Protein AF-E3MJQ8-F1 (afdb_monomer)

Solvent-accessible surface area (backbone atoms only — not comparable to full-atom values): 13822 Å² total; per-residue (Å²): 141,81,85,80,80,83,76,76,71,85,76,78,80,58,81,71,85,46,41,8,88,83,72,78,36,72,48,50,65,78,37,70,46,96,89,66,56,56,26,20,37,68,59,47,50,48,45,33,77,74,68,41,37,37,93,84,82,63,44,85,44,74,67,65,65,63,73,50,61,36,90,66,68,89,84,66,76,69,66,91,87,69,73,61,86,82,70,76,69,94,70,78,87,68,89,69,76,88,73,81,74,62,66,66,60,55,54,56,55,60,71,66,53,82,73,77,78,69,73,92,68,60,73,47,45,32,34,45,43,96,84,56,95,36,29,30,32,50,36,70,84,49,42,58,63,51,49,52,42,53,75,68,66,44,61,61,47,78,48,76,58,82,93,40,54,30,42,36,31,64,80,78,31,31,36,24,36,68,92,46,62,88,55,69,34,51,40,47,80,35,46,62,73,61,49,75,75,49,57,67,52,28,43,61,70,45,34,43,50,60,85,89,59,63,94,77,68,78,130

Radius of gyration: 22.61 Å; Cα contacts (8 Å, |Δi|>4): 273; chains: 1; bounding box: 38×52×84 Å

Structure (mmCIF, N/CA/C/O backbone):
data_AF-E3MJQ8-F1
#
_entry.id   AF-E3MJQ8-F1
#
loop_
_atom_site.group_PDB
_atom_site.id
_atom_site.type_symbol
_atom_site.label_atom_id
_atom_site.label_alt_id
_atom_site.label_comp_id
_atom_site.label_asym_id
_atom_site.label_entity_id
_atom_site.label_seq_id
_atom_site.pdbx_PDB_ins_code
_atom_site.Cartn_x
_atom_site.Cartn_y
_atom_site.Cartn_z
_atom_site.occupancy
_atom_site.B_iso_or_equiv
_atom_site.auth_seq_id
_atom_site.auth_comp_id
_atom_site.auth_asym_id
_atom_site.auth_atom_id
_atom_site.pdbx_PDB_model_num
ATOM 1 N N . MET A 1 1 ? 4.041 -29.996 -53.538 1.00 44.59 1 MET A N 1
ATOM 2 C CA . MET A 1 1 ? 3.368 -28.789 -53.018 1.00 44.59 1 MET A CA 1
ATOM 3 C C . MET A 1 1 ? 2.229 -29.239 -52.124 1.00 44.59 1 MET A C 1
ATOM 5 O O . MET A 1 1 ? 1.259 -29.760 -52.647 1.00 44.59 1 MET A O 1
ATOM 9 N N . ALA A 1 2 ? 2.421 -29.129 -50.810 1.00 34.97 2 ALA A N 1
ATOM 10 C CA . ALA A 1 2 ? 1.401 -29.067 -49.757 1.00 34.97 2 ALA A CA 1
ATOM 11 C C . ALA A 1 2 ? 2.177 -29.066 -48.430 1.00 34.97 2 ALA A C 1
ATOM 13 O O . ALA A 1 2 ? 2.386 -30.108 -47.814 1.00 34.97 2 ALA A O 1
ATOM 14 N N . SER A 1 3 ? 2.723 -27.905 -48.065 1.00 37.72 3 SER A N 1
ATOM 15 C CA . SER A 1 3 ? 3.346 -27.699 -46.758 1.00 37.72 3 SER A CA 1
ATOM 16 C C . SER A 1 3 ? 2.216 -27.546 -45.748 1.00 37.72 3 SER A C 1
ATOM 18 O O . SER A 1 3 ? 1.529 -26.527 -45.743 1.00 37.72 3 SER A O 1
ATOM 20 N N . SER A 1 4 ? 1.974 -28.597 -44.969 1.00 40.44 4 SER A N 1
ATOM 21 C CA . SER A 1 4 ? 0.972 -28.591 -43.909 1.00 40.44 4 SER A CA 1
ATOM 22 C C . SER A 1 4 ? 1.476 -27.719 -42.761 1.00 40.44 4 SER A C 1
ATOM 24 O O . SER A 1 4 ? 2.589 -27.895 -42.273 1.00 40.44 4 SER A O 1
ATOM 26 N N . SER A 1 5 ? 0.671 -26.731 -42.394 1.00 44.59 5 SER A N 1
ATOM 27 C CA . SER A 1 5 ? 0.910 -25.778 -41.320 1.00 44.59 5 SER A CA 1
ATOM 28 C C . SER A 1 5 ? 0.745 -26.450 -39.957 1.00 44.59 5 SER A C 1
ATOM 30 O O . SER A 1 5 ? -0.385 -26.705 -39.535 1.00 44.59 5 SER A O 1
ATOM 32 N N . ASP A 1 6 ? 1.848 -26.687 -39.249 1.00 36.25 6 ASP A N 1
ATOM 33 C CA . ASP A 1 6 ? 1.813 -27.012 -37.822 1.00 36.25 6 ASP A CA 1
ATOM 34 C C . ASP A 1 6 ? 1.500 -25.743 -37.021 1.00 36.25 6 ASP A C 1
ATOM 36 O O . ASP A 1 6 ? 2.375 -24.978 -36.609 1.00 36.25 6 ASP A O 1
ATOM 40 N N . ALA A 1 7 ? 0.205 -25.501 -36.823 1.00 41.44 7 ALA A N 1
ATOM 41 C CA . ALA A 1 7 ? -0.276 -24.594 -35.798 1.00 41.44 7 ALA A CA 1
ATOM 42 C C . ALA A 1 7 ? 0.068 -25.201 -34.430 1.00 41.44 7 ALA A C 1
ATOM 44 O O . ALA A 1 7 ? -0.530 -26.187 -33.998 1.00 41.44 7 ALA A O 1
ATOM 45 N N . ARG A 1 8 ? 1.058 -24.613 -33.752 1.00 38.28 8 ARG A N 1
ATOM 46 C CA . ARG A 1 8 ? 1.387 -24.939 -32.361 1.00 38.28 8 ARG A CA 1
ATOM 47 C C . ARG A 1 8 ? 0.131 -24.715 -31.498 1.00 38.28 8 ARG A C 1
ATOM 49 O O . ARG A 1 8 ? -0.428 -23.618 -31.562 1.00 38.28 8 ARG A O 1
ATOM 56 N N . PRO A 1 9 ? -0.330 -25.704 -30.709 1.00 40.00 9 PRO A N 1
ATOM 57 C CA . PRO A 1 9 ? -1.477 -25.513 -29.828 1.00 40.00 9 PRO A CA 1
ATOM 58 C C . PRO A 1 9 ? -1.181 -24.392 -28.816 1.00 40.00 9 PRO A C 1
ATOM 60 O O . PRO A 1 9 ? -0.011 -24.199 -28.458 1.00 40.00 9 PRO A O 1
ATOM 63 N N . PRO A 1 10 ? -2.204 -23.642 -28.356 1.00 39.00 10 PRO A N 1
ATOM 64 C CA . PRO A 1 10 ? -2.020 -22.643 -27.313 1.00 39.00 10 PRO A CA 1
ATOM 65 C C . PRO A 1 10 ? -1.405 -23.338 -26.099 1.00 39.00 10 PRO A C 1
ATOM 67 O O . PRO A 1 10 ? -1.917 -24.348 -25.618 1.00 39.00 10 PRO A O 1
ATOM 70 N N . SER A 1 11 ? -0.247 -22.849 -25.665 1.00 44.09 11 SER A N 1
ATOM 71 C CA . SER A 1 11 ? 0.478 -23.406 -24.533 1.00 44.09 11 SER A CA 1
ATOM 72 C C . SER A 1 11 ? -0.416 -23.384 -23.297 1.00 44.09 11 SER A C 1
ATOM 74 O O . SER A 1 11 ? -0.819 -22.308 -22.857 1.00 44.09 11 SER A O 1
ATOM 76 N N . ASN A 1 12 ? -0.684 -24.560 -22.728 1.00 40.66 12 ASN A N 1
ATOM 77 C CA . ASN A 1 12 ? -1.079 -24.690 -21.331 1.00 40.66 12 ASN A CA 1
ATOM 78 C C . ASN A 1 12 ? -0.012 -23.972 -20.495 1.00 40.66 12 ASN A C 1
ATOM 80 O O . ASN A 1 12 ? 1.120 -24.453 -20.423 1.00 40.66 12 ASN A O 1
ATOM 84 N N . ALA A 1 13 ? -0.348 -22.806 -19.940 1.00 35.81 13 ALA A N 1
ATOM 85 C CA . ALA A 1 13 ? 0.520 -22.082 -19.022 1.00 35.81 13 ALA A CA 1
ATOM 86 C C . ALA A 1 13 ? 0.930 -23.029 -17.886 1.00 35.81 13 ALA A C 1
ATOM 88 O O . ALA A 1 13 ? 0.089 -23.670 -17.252 1.00 35.81 13 ALA A O 1
ATOM 89 N N . THR A 1 14 ? 2.233 -23.197 -17.697 1.00 37.72 14 THR A N 1
ATOM 90 C CA . THR A 1 14 ? 2.789 -23.980 -16.594 1.00 37.72 14 THR A CA 1
ATOM 91 C C . THR A 1 14 ? 2.613 -23.222 -15.269 1.00 37.72 14 THR A C 1
ATOM 93 O O . THR A 1 14 ? 2.609 -21.994 -15.288 1.00 37.72 14 THR A O 1
ATOM 96 N N . PRO A 1 15 ? 2.577 -23.906 -14.107 1.00 46.91 15 PRO A N 1
ATOM 97 C CA . PRO A 1 15 ? 2.442 -23.287 -12.773 1.00 46.91 15 PRO A CA 1
ATOM 98 C C . PRO A 1 15 ? 3.482 -22.200 -12.427 1.00 46.91 15 PRO A C 1
ATOM 100 O O . PRO A 1 15 ? 3.314 -21.461 -11.463 1.00 46.91 15 PRO A O 1
ATOM 103 N N . LEU A 1 16 ? 4.559 -22.093 -13.211 1.00 48.12 16 LEU A N 1
ATOM 104 C CA . LEU A 1 16 ? 5.631 -21.107 -13.058 1.00 48.12 16 LEU A CA 1
ATOM 105 C C . LEU A 1 16 ? 5.212 -19.672 -13.437 1.00 48.12 16 LEU A C 1
ATOM 107 O O . LEU A 1 16 ? 5.894 -18.731 -13.045 1.00 48.12 16 LEU A O 1
ATOM 111 N N . ASP A 1 17 ? 4.093 -19.482 -14.148 1.00 56.66 17 ASP A N 1
ATOM 112 C CA . ASP A 1 17 ? 3.581 -18.149 -14.521 1.00 56.66 17 ASP A CA 1
ATOM 113 C C . ASP A 1 17 ? 2.799 -17.461 -13.378 1.00 56.66 17 ASP A C 1
ATOM 115 O O . ASP A 1 17 ? 2.331 -16.322 -13.501 1.00 56.66 17 ASP A O 1
ATOM 119 N N . GLU A 1 18 ? 2.651 -18.132 -12.235 1.00 75.75 18 GLU A N 1
ATOM 120 C CA . GLU A 1 18 ? 1.928 -17.626 -11.064 1.00 75.75 18 GLU A CA 1
ATOM 121 C C . GLU A 1 18 ? 2.832 -17.389 -9.851 1.00 75.75 18 GLU A C 1
ATOM 123 O O . GLU A 1 18 ? 2.388 -16.758 -8.896 1.00 75.75 18 GLU A O 1
ATOM 128 N N . GLU A 1 19 ? 4.107 -17.787 -9.895 1.00 90.25 19 GLU A N 1
ATOM 129 C CA . GLU A 1 19 ? 5.062 -17.604 -8.800 1.00 90.25 19 GLU A CA 1
ATOM 130 C C . GLU A 1 19 ? 6.048 -16.459 -9.077 1.00 90.25 19 GLU A C 1
ATOM 132 O O . GLU A 1 19 ? 6.617 -16.313 -10.156 1.00 90.25 19 GLU A O 1
ATOM 137 N N . CYS A 1 20 ? 6.273 -15.612 -8.078 1.00 91.75 20 CYS A N 1
ATOM 138 C CA . CYS A 1 20 ? 7.203 -14.500 -8.179 1.00 91.75 20 CYS A CA 1
ATOM 139 C C . CYS A 1 20 ? 8.642 -14.961 -7.934 1.00 91.75 20 CYS A C 1
ATOM 141 O O . CYS A 1 20 ? 8.993 -15.290 -6.805 1.00 91.75 20 CYS A O 1
ATOM 143 N N . ALA A 1 21 ? 9.522 -14.830 -8.928 1.00 91.81 21 ALA A N 1
ATOM 144 C CA . ALA A 1 21 ? 10.939 -15.199 -8.803 1.00 91.81 21 ALA A CA 1
ATOM 145 C C . ALA A 1 21 ? 11.771 -14.335 -7.820 1.00 91.81 21 ALA A C 1
ATOM 147 O O . ALA A 1 21 ? 12.956 -14.594 -7.638 1.00 91.81 21 ALA A O 1
ATOM 148 N N . ILE A 1 22 ? 11.183 -13.297 -7.207 1.00 92.38 22 ILE A N 1
ATOM 149 C CA . ILE A 1 22 ? 11.833 -12.492 -6.155 1.00 92.38 22 ILE A CA 1
ATOM 150 C C . ILE A 1 22 ? 11.468 -13.014 -4.760 1.00 92.38 22 ILE A C 1
ATOM 152 O O . ILE A 1 22 ? 12.331 -13.085 -3.892 1.00 92.38 22 ILE A O 1
ATOM 156 N N . CYS A 1 23 ? 10.189 -13.327 -4.521 1.00 90.88 23 CYS A N 1
ATOM 157 C CA . CYS A 1 23 ? 9.701 -13.716 -3.193 1.00 90.88 23 CYS A CA 1
ATOM 158 C C . CYS A 1 23 ? 9.282 -15.186 -3.081 1.00 90.88 23 CYS A C 1
ATOM 160 O O . CYS A 1 23 ? 8.819 -15.574 -2.014 1.00 90.88 23 CYS A O 1
ATOM 162 N N . PHE A 1 24 ? 9.397 -15.965 -4.160 1.00 90.31 24 PHE A N 1
ATOM 163 C CA . PHE A 1 24 ? 9.056 -17.392 -4.236 1.00 90.31 24 PHE A CA 1
ATOM 164 C C . PHE A 1 24 ? 7.639 -17.712 -3.734 1.00 90.31 24 PHE A C 1
ATOM 166 O O . PHE A 1 24 ? 7.397 -18.663 -2.998 1.00 90.31 24 PHE A O 1
ATOM 173 N N . GLY A 1 25 ? 6.685 -16.838 -4.063 1.00 88.25 25 GLY A N 1
ATOM 174 C CA . GLY A 1 25 ? 5.284 -16.986 -3.672 1.00 88.25 25 GLY A CA 1
ATOM 175 C C . GLY A 1 25 ? 4.346 -16.500 -4.767 1.00 88.25 25 GLY A C 1
ATOM 176 O O . GLY A 1 25 ? 4.778 -15.801 -5.685 1.00 88.25 25 GLY A O 1
ATOM 177 N N . GLU A 1 26 ? 3.061 -16.839 -4.653 1.00 89.50 26 GLU A N 1
ATOM 178 C CA . GLU A 1 26 ? 2.029 -16.483 -5.638 1.00 89.50 26 GLU A CA 1
ATOM 179 C C . GLU A 1 26 ? 2.032 -14.980 -5.934 1.00 89.50 26 GLU A C 1
ATOM 181 O O . GLU A 1 26 ? 1.995 -14.179 -5.002 1.00 89.50 26 GLU A O 1
ATOM 186 N N . ILE A 1 27 ? 2.072 -14.576 -7.202 1.00 91.00 27 ILE A N 1
ATOM 187 C CA . ILE A 1 27 ? 2.161 -13.181 -7.642 1.00 91.00 27 ILE A CA 1
ATOM 188 C C . ILE A 1 27 ? 0.943 -12.371 -7.167 1.00 91.00 27 ILE A C 1
ATOM 190 O O . ILE A 1 27 ? -0.189 -12.606 -7.575 1.00 91.00 27 ILE A O 1
ATOM 194 N N . ILE A 1 28 ? 1.196 -11.331 -6.363 1.00 90.81 28 ILE A N 1
ATOM 195 C CA . ILE A 1 28 ? 0.192 -10.335 -5.956 1.00 90.81 28 ILE A CA 1
ATOM 196 C C . ILE A 1 28 ? 0.390 -9.066 -6.760 1.00 90.81 28 ILE A C 1
ATOM 198 O O . ILE A 1 28 ? 1.507 -8.551 -6.796 1.00 90.81 28 ILE A O 1
ATOM 202 N N . LEU A 1 29 ? -0.706 -8.527 -7.307 1.00 90.94 29 LEU A N 1
ATOM 203 C CA . LEU A 1 29 ? -0.701 -7.321 -8.139 1.00 90.94 29 LEU A CA 1
ATOM 204 C C . LEU A 1 29 ? 0.357 -7.461 -9.240 1.00 90.94 29 LEU A C 1
ATOM 206 O O . LEU A 1 29 ? 1.464 -6.949 -9.137 1.00 90.94 29 LEU A O 1
ATOM 210 N N . ARG A 1 30 ? 0.052 -8.258 -10.262 1.00 92.44 30 ARG A N 1
ATOM 211 C CA . ARG A 1 30 ? 1.018 -8.641 -11.297 1.00 92.44 30 ARG A CA 1
ATOM 212 C C . ARG A 1 30 ? 1.626 -7.415 -11.988 1.00 92.44 30 ARG A C 1
ATOM 214 O O . ARG A 1 30 ? 0.904 -6.618 -12.574 1.00 92.44 30 ARG A O 1
ATOM 221 N N . CYS A 1 31 ? 2.952 -7.327 -11.990 1.00 93.06 31 CYS A N 1
ATOM 222 C CA . CYS A 1 31 ? 3.721 -6.401 -12.816 1.00 93.06 31 CYS A CA 1
ATOM 223 C C . CYS A 1 31 ? 4.417 -7.197 -13.927 1.00 93.06 31 CYS A C 1
ATOM 225 O O . CYS A 1 31 ? 5.147 -8.146 -13.634 1.00 93.06 31 CYS A O 1
ATOM 227 N N . THR A 1 32 ? 4.172 -6.844 -15.193 1.00 93.38 32 THR A N 1
ATOM 228 C CA . THR A 1 32 ? 4.775 -7.510 -16.362 1.00 93.38 32 THR A CA 1
ATOM 229 C C . THR A 1 32 ? 5.750 -6.558 -17.038 1.00 93.38 32 THR A C 1
ATOM 231 O O . THR A 1 32 ? 5.341 -5.523 -17.555 1.00 93.38 32 THR A O 1
ATOM 234 N N . LEU A 1 33 ? 7.035 -6.913 -17.067 1.00 93.50 33 LEU A N 1
ATOM 235 C CA . LEU A 1 33 ? 8.052 -6.107 -17.746 1.00 93.50 33 LEU A CA 1
ATOM 236 C C . LEU A 1 33 ? 7.974 -6.276 -19.273 1.00 93.50 33 LEU A C 1
ATOM 238 O O . LEU A 1 33 ? 7.396 -7.240 -19.782 1.00 93.50 33 LEU A O 1
ATOM 242 N N . ALA A 1 34 ? 8.638 -5.392 -20.026 1.00 92.75 34 ALA A N 1
ATOM 243 C CA . ALA A 1 34 ? 8.720 -5.482 -21.490 1.00 92.75 34 ALA A CA 1
ATOM 244 C C . ALA A 1 34 ? 9.295 -6.830 -21.977 1.00 92.75 34 ALA A C 1
ATOM 246 O O . ALA A 1 34 ? 8.820 -7.394 -22.963 1.00 92.75 34 ALA A O 1
ATOM 247 N N . CYS A 1 35 ? 10.247 -7.393 -21.222 1.00 94.19 35 CYS A N 1
ATOM 248 C CA . CYS A 1 35 ? 10.832 -8.718 -21.445 1.00 94.19 35 CYS A CA 1
ATOM 249 C C . CYS A 1 35 ? 9.909 -9.897 -21.076 1.00 94.19 35 CYS A C 1
ATOM 251 O O . CYS A 1 35 ? 10.346 -11.041 -21.127 1.00 94.19 35 CYS A O 1
ATOM 253 N N . LYS A 1 36 ? 8.650 -9.624 -20.708 1.00 93.00 36 LYS A N 1
ATOM 254 C CA . LYS A 1 36 ? 7.588 -10.580 -20.348 1.00 93.00 36 LYS A CA 1
ATOM 255 C C . LYS A 1 36 ? 7.758 -11.326 -19.026 1.00 93.00 36 LYS A C 1
ATOM 257 O O . LYS A 1 36 ? 6.838 -12.039 -18.647 1.00 93.00 36 LYS A O 1
ATOM 262 N N . HIS A 1 37 ? 8.842 -11.109 -18.280 1.00 94.06 37 HIS A N 1
ATOM 263 C CA . HIS A 1 37 ? 8.939 -11.601 -16.902 1.00 94.06 37 HIS A CA 1
ATOM 264 C C . HIS A 1 37 ? 7.940 -10.892 -15.985 1.00 94.06 37 HIS A C 1
ATOM 266 O O . HIS A 1 37 ? 7.697 -9.687 -16.119 1.00 94.06 37 HIS A O 1
ATOM 272 N N . GLN A 1 38 ? 7.380 -11.660 -15.053 1.00 94.31 38 GLN A N 1
ATOM 273 C CA . GLN A 1 38 ? 6.287 -11.241 -14.186 1.00 94.31 38 GLN A CA 1
ATOM 274 C C . GLN A 1 38 ? 6.667 -11.411 -12.720 1.00 94.31 38 GLN A C 1
ATOM 276 O O . GLN A 1 38 ? 7.287 -12.400 -12.336 1.00 94.31 38 GLN A O 1
ATOM 281 N N . PHE A 1 39 ? 6.286 -10.437 -11.901 1.00 94.62 39 PHE A N 1
ATOM 282 C CA . PHE A 1 39 ? 6.535 -10.448 -10.462 1.00 94.62 39 PHE A CA 1
ATOM 283 C C . PHE A 1 39 ? 5.381 -9.765 -9.726 1.00 94.62 39 PHE A C 1
ATOM 285 O O . PHE A 1 39 ? 4.489 -9.168 -10.338 1.00 94.62 39 PHE A O 1
ATOM 292 N N . CYS A 1 40 ? 5.415 -9.807 -8.396 1.00 93.88 40 CYS A N 1
ATOM 293 C CA . CYS A 1 40 ? 4.548 -8.964 -7.577 1.00 93.88 40 CYS A CA 1
ATOM 294 C C . CYS A 1 40 ? 4.880 -7.493 -7.800 1.00 93.88 40 CYS A C 1
ATOM 296 O O . CYS A 1 40 ? 6.061 -7.152 -7.869 1.00 93.88 40 CYS A O 1
ATOM 298 N N . PHE A 1 41 ? 3.877 -6.618 -7.775 1.00 94.62 41 PHE A N 1
ATOM 299 C CA . PHE A 1 41 ? 4.094 -5.178 -7.890 1.00 94.62 41 PHE A CA 1
ATOM 300 C C . PHE A 1 41 ? 5.087 -4.666 -6.844 1.00 94.62 41 PHE A C 1
ATOM 302 O O . PHE A 1 41 ? 6.043 -3.990 -7.204 1.00 94.62 41 PHE A O 1
ATOM 309 N N . ASP A 1 42 ? 4.924 -5.047 -5.574 1.00 93.75 42 ASP A N 1
ATOM 310 C CA . ASP A 1 42 ? 5.833 -4.630 -4.499 1.00 93.75 42 ASP A CA 1
ATOM 311 C C . ASP A 1 42 ? 7.269 -5.124 -4.724 1.00 93.75 42 ASP A C 1
ATOM 313 O O . ASP A 1 42 ? 8.224 -4.371 -4.544 1.00 93.75 42 ASP A O 1
ATOM 317 N N . CYS A 1 43 ? 7.436 -6.370 -5.177 1.00 94.25 43 CYS A N 1
ATOM 318 C CA . CYS A 1 43 ? 8.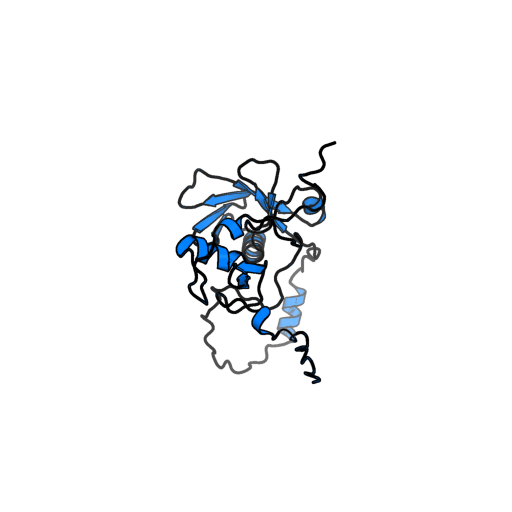752 -6.942 -5.463 1.00 94.25 43 CYS A CA 1
ATOM 319 C C . CYS A 1 43 ? 9.420 -6.236 -6.651 1.00 94.25 43 CYS A C 1
ATOM 321 O O . CYS A 1 43 ? 10.578 -5.829 -6.552 1.00 94.25 43 CYS A O 1
ATOM 323 N N . SER A 1 44 ? 8.682 -6.036 -7.749 1.00 94.62 44 SER A N 1
ATOM 324 C CA . SER A 1 44 ? 9.145 -5.248 -8.893 1.00 94.62 44 SER A CA 1
ATOM 325 C C . SER A 1 44 ? 9.498 -3.829 -8.481 1.00 94.62 44 SER A C 1
ATOM 327 O O . SER A 1 44 ? 10.548 -3.334 -8.862 1.00 94.62 44 SER A O 1
ATOM 329 N N . LYS A 1 45 ? 8.650 -3.171 -7.692 1.00 94.50 45 LYS A N 1
ATOM 330 C CA . LYS A 1 45 ? 8.838 -1.784 -7.274 1.00 94.50 45 LYS A CA 1
ATOM 331 C C . LYS A 1 45 ? 10.095 -1.618 -6.433 1.00 94.50 45 LYS A C 1
ATOM 333 O O . LYS A 1 45 ? 10.893 -0.737 -6.735 1.00 94.50 45 LYS A O 1
ATOM 338 N N . THR A 1 46 ? 10.305 -2.474 -5.434 1.00 93.75 46 THR A N 1
ATOM 339 C CA . THR A 1 46 ? 11.539 -2.457 -4.636 1.00 93.75 46 THR A CA 1
ATOM 340 C C . THR A 1 46 ? 12.769 -2.655 -5.519 1.00 93.75 46 THR A C 1
ATOM 342 O O . THR A 1 46 ? 13.713 -1.875 -5.422 1.00 93.75 46 THR A O 1
ATOM 345 N N . TRP A 1 47 ? 12.749 -3.651 -6.413 1.00 95.25 47 TRP A N 1
ATOM 346 C CA . TRP A 1 47 ? 13.899 -3.969 -7.259 1.00 95.25 47 TRP A CA 1
ATOM 347 C C . TRP A 1 47 ? 14.196 -2.886 -8.300 1.00 95.25 47 TRP A C 1
ATOM 349 O O . TRP A 1 47 ? 15.322 -2.406 -8.402 1.00 95.25 47 TRP A O 1
ATOM 359 N N . LEU A 1 48 ? 13.191 -2.468 -9.071 1.00 94.69 48 LEU A N 1
ATOM 360 C CA . LEU A 1 48 ? 13.358 -1.511 -10.166 1.00 94.69 48 LEU A CA 1
ATOM 361 C C . LEU A 1 48 ? 13.808 -0.138 -9.669 1.00 94.69 48 LEU A C 1
ATOM 363 O O . LEU A 1 48 ? 14.632 0.490 -10.324 1.00 94.69 48 LEU A O 1
ATOM 367 N N . LEU A 1 49 ? 13.330 0.303 -8.499 1.00 92.06 49 LEU A N 1
ATOM 368 C CA . LEU A 1 49 ? 13.780 1.557 -7.887 1.00 92.06 49 LEU A CA 1
ATOM 369 C C . LEU A 1 49 ? 15.250 1.529 -7.442 1.00 92.06 49 LEU A C 1
ATOM 371 O O . LEU A 1 49 ? 15.825 2.593 -7.226 1.00 92.06 49 LEU A O 1
ATOM 375 N N . GLN A 1 50 ? 15.850 0.345 -7.293 1.00 91.00 50 GLN A N 1
ATOM 376 C CA . GLN A 1 50 ? 17.249 0.182 -6.896 1.00 91.00 50 GLN A CA 1
ATOM 377 C C . GLN A 1 50 ? 18.163 -0.135 -8.087 1.00 91.00 50 GLN A C 1
ATOM 379 O O . GLN A 1 50 ? 19.218 0.476 -8.225 1.00 91.00 50 GLN A O 1
ATOM 384 N N . ALA A 1 51 ? 17.773 -1.090 -8.935 1.00 93.50 51 ALA A N 1
ATOM 385 C CA . ALA A 1 51 ? 18.634 -1.665 -9.969 1.00 93.50 51 ALA A CA 1
ATOM 386 C C . ALA A 1 51 ? 18.250 -1.281 -11.408 1.00 93.50 51 ALA A C 1
ATOM 388 O O . ALA A 1 51 ? 19.088 -1.390 -12.300 1.00 93.50 51 ALA A O 1
ATOM 389 N N . GLY A 1 52 ? 17.000 -0.871 -11.665 1.00 93.88 52 GLY A N 1
ATOM 390 C CA . GLY A 1 52 ? 16.538 -0.464 -13.003 1.00 93.88 52 GLY A CA 1
ATOM 391 C C . GLY A 1 52 ? 16.580 -1.555 -14.089 1.00 93.88 52 GLY A C 1
ATOM 392 O O . GLY A 1 52 ? 16.534 -1.247 -15.277 1.00 93.88 52 GLY A O 1
ATOM 393 N N . ASN A 1 53 ? 16.688 -2.834 -13.718 1.00 96.69 53 ASN A N 1
ATOM 394 C CA . ASN A 1 53 ? 16.773 -3.955 -14.658 1.00 96.69 53 ASN A CA 1
ATOM 395 C C . ASN A 1 53 ? 15.868 -5.126 -14.249 1.00 96.69 53 ASN A C 1
ATOM 397 O O . ASN A 1 53 ? 15.373 -5.200 -13.124 1.00 96.69 53 ASN A O 1
ATOM 401 N N . CYS A 1 54 ? 15.635 -6.060 -15.172 1.00 96.19 54 CYS A N 1
ATOM 402 C CA . CYS A 1 54 ? 14.877 -7.273 -14.885 1.00 96.19 54 CYS A CA 1
ATOM 403 C C . CYS A 1 54 ? 15.674 -8.224 -13.961 1.00 96.19 54 CYS A C 1
ATOM 405 O O . CYS A 1 54 ? 16.777 -8.622 -14.341 1.00 96.19 54 CYS A O 1
ATOM 407 N N . PRO A 1 55 ? 15.108 -8.694 -12.830 1.00 94.81 55 PRO A N 1
ATOM 408 C CA . PRO A 1 55 ? 15.774 -9.652 -11.936 1.00 94.81 55 PRO A CA 1
ATOM 409 C C . PRO A 1 55 ? 16.176 -10.976 -12.603 1.00 94.81 55 PRO A C 1
ATOM 411 O O . PRO A 1 55 ? 17.129 -11.619 -12.176 1.00 94.81 55 PRO A O 1
ATOM 414 N N . VAL A 1 56 ? 15.446 -11.390 -13.647 1.00 94.62 56 VAL A N 1
ATOM 415 C CA . VAL A 1 56 ? 15.631 -12.694 -14.302 1.00 94.62 56 VAL A CA 1
ATOM 416 C C . VAL A 1 56 ? 16.588 -12.589 -15.488 1.00 94.62 56 VAL A C 1
ATOM 418 O O . VAL A 1 56 ? 17.644 -13.215 -15.487 1.00 94.62 56 VAL A O 1
ATOM 421 N N . CYS A 1 57 ? 16.262 -11.778 -16.500 1.00 95.81 57 CYS A N 1
ATOM 422 C CA . CYS A 1 57 ? 17.082 -11.689 -17.715 1.00 95.81 57 CYS A CA 1
ATOM 423 C C . CYS A 1 57 ? 18.125 -10.570 -17.702 1.00 95.81 57 CYS A C 1
ATOM 425 O O . CYS A 1 57 ? 18.904 -10.474 -18.647 1.00 95.81 57 CYS A O 1
ATOM 427 N N . ARG A 1 58 ? 18.133 -9.706 -16.676 1.00 95.75 58 ARG A N 1
ATOM 428 C CA . ARG A 1 58 ? 19.026 -8.536 -16.550 1.00 95.75 58 ARG A CA 1
ATOM 429 C C . ARG A 1 58 ? 18.899 -7.494 -17.664 1.00 95.75 58 ARG A C 1
ATOM 431 O O . ARG A 1 58 ? 19.689 -6.556 -17.705 1.00 95.75 58 ARG A O 1
ATOM 438 N N . GLY A 1 59 ? 17.905 -7.634 -18.542 1.00 94.56 59 GLY A N 1
ATOM 439 C CA . GLY A 1 59 ? 17.570 -6.622 -19.537 1.00 94.56 59 GLY A CA 1
ATOM 440 C C . GLY A 1 59 ? 17.115 -5.322 -18.877 1.00 94.56 59 GLY A C 1
ATOM 441 O O . GLY A 1 59 ? 16.576 -5.342 -17.767 1.00 94.56 59 GLY A O 1
ATOM 442 N N . GLU A 1 60 ? 17.332 -4.207 -19.569 1.00 93.56 60 GLU A N 1
ATOM 443 C CA . GLU A 1 60 ? 16.860 -2.890 -19.145 1.00 93.56 60 GLU A CA 1
ATOM 444 C C . GLU A 1 60 ? 15.339 -2.903 -18.942 1.00 93.56 60 GLU A C 1
A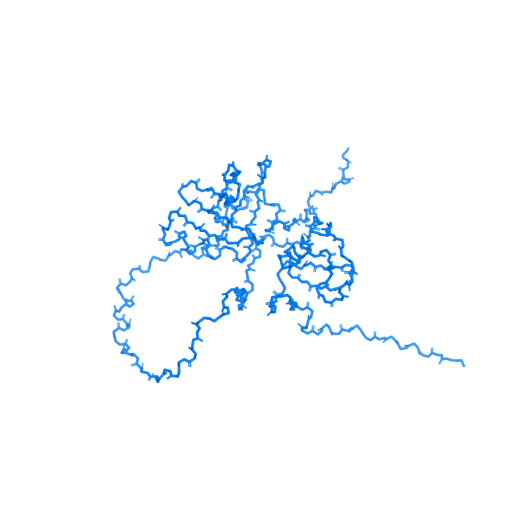TOM 446 O O . GLU A 1 60 ? 14.596 -3.526 -19.709 1.00 93.56 60 GLU A O 1
ATOM 451 N N . ALA A 1 61 ? 14.881 -2.259 -17.871 1.00 94.50 61 ALA A N 1
ATOM 452 C CA . ALA A 1 61 ? 13.473 -2.197 -17.521 1.00 94.50 61 ALA A CA 1
ATOM 453 C C . ALA A 1 61 ? 13.050 -0.740 -17.334 1.00 94.50 61 ALA A C 1
ATOM 455 O O . ALA A 1 61 ? 13.649 -0.008 -16.548 1.00 94.50 61 ALA A O 1
ATOM 456 N N . ASP A 1 62 ? 11.988 -0.336 -18.030 1.00 92.25 62 ASP A N 1
ATOM 457 C CA . ASP A 1 62 ? 11.412 0.992 -17.854 1.00 92.25 62 ASP A CA 1
ATOM 458 C C . ASP A 1 62 ? 10.710 1.083 -16.493 1.00 92.25 62 ASP A C 1
ATOM 460 O O . ASP A 1 62 ? 9.721 0.395 -16.234 1.00 92.25 62 ASP A O 1
ATOM 464 N N . VAL A 1 63 ? 11.221 1.948 -15.617 1.00 92.81 63 VAL A N 1
ATOM 465 C CA . VAL A 1 63 ? 10.660 2.198 -14.282 1.00 92.81 63 VAL A CA 1
ATOM 466 C C . VAL A 1 63 ? 9.269 2.833 -14.335 1.00 92.81 63 VAL A C 1
ATOM 468 O O . VAL A 1 63 ? 8.520 2.734 -13.361 1.00 92.81 63 VAL A O 1
ATOM 471 N N . ASN A 1 64 ? 8.890 3.453 -15.459 1.00 92.38 64 ASN A N 1
ATOM 472 C CA . ASN A 1 64 ? 7.581 4.085 -15.621 1.00 92.38 64 ASN A CA 1
ATOM 473 C C . ASN A 1 64 ? 6.426 3.082 -15.623 1.00 92.38 64 ASN A C 1
ATOM 475 O O . ASN A 1 64 ? 5.309 3.474 -15.286 1.00 92.38 64 ASN A O 1
ATOM 479 N N . ILE A 1 65 ? 6.700 1.792 -15.862 1.00 91.12 65 ILE A N 1
ATOM 480 C CA . ILE A 1 65 ? 5.720 0.705 -15.714 1.00 91.12 65 ILE A CA 1
ATOM 481 C C . ILE A 1 65 ? 5.044 0.719 -14.331 1.00 91.12 65 ILE A C 1
ATOM 483 O O . ILE A 1 65 ? 3.890 0.330 -14.187 1.00 91.12 65 ILE A O 1
ATOM 487 N N . LEU A 1 66 ? 5.741 1.216 -13.299 1.00 92.00 66 LEU A N 1
ATOM 488 C CA . LEU A 1 66 ? 5.232 1.314 -11.929 1.00 92.00 66 LEU A CA 1
ATOM 489 C C . LEU A 1 66 ? 4.140 2.381 -11.754 1.00 92.00 66 LEU A C 1
ATOM 491 O O . LEU A 1 66 ? 3.444 2.372 -10.739 1.00 92.00 66 LEU A O 1
ATOM 495 N N . ASN A 1 67 ? 4.006 3.300 -12.712 1.00 91.44 67 ASN A N 1
ATOM 496 C CA . ASN A 1 67 ? 3.013 4.374 -12.706 1.00 91.44 67 ASN A CA 1
ATOM 497 C C . ASN A 1 67 ? 1.810 4.069 -13.611 1.00 91.44 67 ASN A C 1
ATOM 499 O O . ASN A 1 67 ? 0.824 4.805 -13.579 1.00 91.44 67 ASN A O 1
ATOM 503 N N . GLU A 1 68 ? 1.878 3.012 -14.422 1.00 90.00 68 GLU A N 1
ATOM 504 C CA . GLU A 1 68 ? 0.808 2.660 -15.349 1.00 90.00 68 GLU A CA 1
ATOM 505 C C . GLU A 1 68 ? -0.414 2.105 -14.599 1.00 90.00 68 GLU A C 1
ATOM 507 O O . GLU A 1 68 ? -0.270 1.161 -13.812 1.00 90.00 68 GLU A O 1
ATOM 512 N N . PRO A 1 69 ? -1.629 2.636 -14.842 1.00 91.00 69 PRO A N 1
ATOM 513 C CA . PRO A 1 69 ? -2.846 2.113 -14.234 1.00 91.00 69 PRO A CA 1
ATOM 514 C C . PRO A 1 69 ? -3.095 0.647 -14.604 1.00 91.00 69 PRO A C 1
ATOM 516 O O . PRO A 1 69 ? -3.103 0.282 -15.779 1.00 91.00 69 PRO A O 1
ATOM 519 N N . GLN A 1 70 ? -3.363 -0.185 -13.599 1.00 87.00 70 GLN A N 1
ATOM 520 C CA . GLN A 1 70 ? -3.578 -1.623 -13.751 1.00 87.00 70 GLN A CA 1
ATOM 521 C C . GLN A 1 70 ? -5.052 -1.987 -13.543 1.00 87.00 70 GLN A C 1
ATOM 523 O O . GLN A 1 70 ? -5.736 -1.414 -12.691 1.00 87.00 70 GLN A O 1
ATOM 528 N N . GLN A 1 71 ? -5.550 -2.988 -14.272 1.00 87.44 71 GLN A N 1
ATOM 529 C CA . GLN A 1 71 ? -6.857 -3.574 -13.970 1.00 87.44 71 GLN A CA 1
ATOM 530 C C . GLN A 1 71 ? -6.745 -4.378 -12.668 1.00 87.44 71 GLN A C 1
ATOM 532 O O . GLN A 1 71 ? -6.165 -5.462 -12.659 1.00 87.44 71 GLN A O 1
ATOM 537 N N . LEU A 1 72 ? -7.276 -3.858 -11.560 1.00 88.38 72 LEU A N 1
ATOM 538 C CA . LEU A 1 72 ? -7.161 -4.510 -10.253 1.00 88.38 72 LEU A CA 1
ATOM 539 C C . LEU A 1 72 ? -8.461 -4.457 -9.450 1.00 88.38 72 LEU A C 1
ATOM 541 O O . LEU A 1 72 ? -9.204 -3.476 -9.494 1.00 88.38 72 LEU A O 1
ATOM 545 N N . ASN A 1 73 ? -8.719 -5.524 -8.690 1.00 91.50 73 ASN A N 1
ATOM 546 C CA . ASN A 1 73 ? -9.795 -5.570 -7.706 1.00 91.50 73 ASN A CA 1
ATOM 547 C C . ASN A 1 73 ? -9.312 -4.917 -6.406 1.00 91.50 73 ASN A C 1
ATOM 549 O O . ASN A 1 73 ? -8.569 -5.524 -5.637 1.00 91.50 73 ASN A O 1
ATOM 553 N N . LEU A 1 74 ? -9.777 -3.699 -6.138 1.00 92.94 74 LEU A N 1
ATOM 554 C CA . LEU A 1 74 ? -9.405 -2.926 -4.953 1.00 92.94 74 LEU A CA 1
ATOM 555 C C . LEU A 1 74 ? -9.713 -3.620 -3.619 1.00 92.94 74 LEU A C 1
ATOM 557 O O . LEU A 1 74 ? -9.005 -3.402 -2.634 1.00 92.94 74 LEU A O 1
ATOM 561 N N . LYS A 1 75 ? -10.708 -4.513 -3.597 1.00 94.25 75 LYS A N 1
ATOM 562 C CA . LYS A 1 75 ? -11.096 -5.294 -2.419 1.00 94.25 75 LYS A CA 1
ATOM 563 C C . LYS A 1 75 ? -10.442 -6.680 -2.370 1.00 94.25 75 LYS A C 1
ATOM 565 O O . LYS A 1 75 ? -10.855 -7.505 -1.559 1.00 94.25 75 LYS A O 1
ATOM 570 N N . MET A 1 76 ? -9.443 -6.993 -3.196 1.00 91.44 76 MET A N 1
ATOM 571 C CA . MET A 1 76 ? -8.792 -8.314 -3.163 1.00 91.44 76 MET A CA 1
ATOM 572 C C . MET A 1 76 ? -8.152 -8.627 -1.796 1.00 91.44 76 MET A C 1
ATOM 574 O O . MET A 1 76 ? -7.745 -7.722 -1.070 1.00 91.44 76 MET A O 1
ATOM 578 N N . GLY A 1 77 ? -8.106 -9.903 -1.414 1.00 88.00 77 GLY A N 1
ATOM 579 C CA . GLY A 1 77 ? -7.437 -10.365 -0.191 1.00 88.00 77 GLY A CA 1
ATOM 580 C C . GLY A 1 77 ? -6.045 -10.923 -0.478 1.00 88.00 77 GLY A C 1
ATOM 581 O O . GLY A 1 77 ? -5.703 -11.165 -1.636 1.00 88.00 77 GLY A O 1
ATOM 582 N N . LEU A 1 78 ? -5.260 -11.152 0.575 1.00 84.56 78 LEU A N 1
ATOM 583 C CA . LEU A 1 78 ? -4.023 -11.921 0.466 1.00 84.56 78 LEU A CA 1
ATOM 584 C C . LEU A 1 78 ? -4.361 -13.387 0.113 1.00 84.56 78 LEU A C 1
ATOM 586 O O . LEU A 1 78 ? -5.260 -13.955 0.744 1.00 84.56 78 LEU A O 1
ATOM 590 N N . PRO A 1 79 ? -3.686 -14.018 -0.866 1.00 81.06 79 PRO A N 1
ATOM 591 C CA . PRO A 1 79 ? -3.871 -15.435 -1.140 1.00 81.06 79 PRO A CA 1
ATOM 592 C C . PRO A 1 79 ? -3.501 -16.303 0.066 1.00 81.06 79 PRO A C 1
ATOM 594 O O . PRO A 1 79 ? -2.556 -16.015 0.808 1.00 81.06 79 PRO A O 1
ATOM 597 N N . LYS A 1 80 ? -4.264 -17.380 0.271 1.00 67.88 80 LYS A N 1
ATOM 598 C CA . LYS A 1 80 ? -4.078 -18.298 1.400 1.00 67.88 80 LYS A CA 1
ATOM 599 C C . LYS A 1 80 ? -2.735 -19.021 1.251 1.00 67.88 80 LYS A C 1
ATOM 601 O O . LYS A 1 80 ? -2.522 -19.706 0.261 1.00 67.88 80 LYS A O 1
ATOM 606 N N . GLY A 1 81 ? -1.857 -18.896 2.247 1.00 66.38 81 GLY A N 1
ATOM 607 C CA . GLY A 1 81 ? -0.553 -19.576 2.278 1.00 66.38 81 GLY A CA 1
ATOM 608 C C . GLY A 1 81 ? 0.648 -18.697 1.923 1.00 66.38 81 GLY A C 1
ATOM 609 O O . GLY A 1 81 ? 1.785 -19.151 2.031 1.00 66.38 81 GLY A O 1
ATOM 610 N N . ARG A 1 82 ? 0.431 -17.429 1.559 1.00 69.81 82 ARG A N 1
ATOM 611 C CA . ARG A 1 82 ? 1.525 -16.495 1.302 1.00 69.81 82 ARG A CA 1
ATOM 612 C C . ARG A 1 82 ? 2.162 -16.031 2.611 1.00 69.81 82 ARG A C 1
ATOM 614 O O . ARG A 1 82 ? 1.596 -15.206 3.322 1.00 69.81 82 ARG A O 1
ATOM 621 N N . LYS A 1 83 ? 3.346 -16.559 2.918 1.00 58.81 83 LYS A N 1
ATOM 622 C CA . LYS A 1 83 ? 4.155 -16.123 4.064 1.00 58.81 83 LYS A CA 1
ATOM 623 C C . LYS A 1 83 ? 4.869 -14.808 3.750 1.00 58.81 83 LYS A C 1
ATOM 625 O O . LYS A 1 83 ? 5.146 -14.500 2.587 1.00 58.81 83 LYS A O 1
ATOM 630 N N . ARG A 1 84 ? 5.166 -14.014 4.779 1.00 57.22 84 ARG A N 1
ATOM 631 C CA . ARG A 1 84 ? 5.974 -12.798 4.622 1.00 57.22 84 ARG A CA 1
ATOM 632 C C . ARG A 1 84 ? 7.404 -13.223 4.283 1.00 57.22 84 ARG A C 1
ATOM 634 O O . ARG A 1 84 ? 7.893 -14.207 4.825 1.00 57.22 84 ARG A O 1
ATOM 641 N N . ALA A 1 85 ? 8.108 -12.462 3.443 1.00 46.81 85 ALA A N 1
ATOM 642 C CA . ALA A 1 85 ? 9.508 -12.759 3.103 1.00 46.81 85 ALA A CA 1
ATOM 643 C C . ALA A 1 85 ? 10.438 -12.802 4.341 1.00 46.81 85 ALA A C 1
ATOM 645 O O . ALA A 1 85 ? 11.501 -13.413 4.304 1.00 46.81 85 ALA A O 1
ATOM 646 N N . HIS A 1 86 ? 10.011 -12.184 5.448 1.00 45.78 86 HIS A N 1
ATOM 647 C CA . HIS A 1 86 ? 10.737 -12.132 6.714 1.00 45.78 86 HIS A CA 1
ATOM 648 C C . HIS A 1 86 ? 10.357 -13.249 7.713 1.00 45.78 86 HIS A C 1
ATOM 650 O O . HIS A 1 86 ? 10.918 -13.289 8.803 1.00 45.78 86 HIS A O 1
ATOM 656 N N . ASP A 1 87 ? 9.450 -14.171 7.358 1.00 47.56 87 ASP A N 1
ATOM 657 C CA . ASP A 1 87 ? 9.127 -15.358 8.179 1.00 47.56 87 ASP A CA 1
ATOM 658 C C . ASP A 1 87 ? 10.115 -16.526 7.940 1.00 47.56 87 ASP A C 1
ATOM 660 O O . ASP A 1 87 ? 9.844 -17.674 8.302 1.00 47.56 87 ASP A O 1
ATOM 664 N N . THR A 1 88 ? 11.278 -16.259 7.333 1.00 40.12 88 THR A N 1
ATOM 665 C CA . THR A 1 88 ? 12.348 -17.253 7.169 1.00 40.12 88 THR A CA 1
ATOM 666 C C . THR A 1 88 ? 13.078 -17.465 8.508 1.00 40.12 88 THR A C 1
ATOM 668 O O . THR A 1 88 ? 14.101 -16.849 8.771 1.00 40.12 88 THR A O 1
ATOM 671 N N . GLN A 1 89 ? 12.495 -18.344 9.333 1.00 47.41 89 GLN A N 1
ATOM 672 C CA . GLN A 1 89 ? 13.062 -19.125 10.447 1.00 47.41 89 GLN A CA 1
ATOM 673 C C . GLN A 1 89 ? 13.700 -18.401 11.655 1.00 47.41 89 GLN A C 1
ATOM 675 O O . GLN A 1 89 ? 14.863 -18.017 11.653 1.00 47.41 89 GLN A O 1
ATOM 680 N N . SER A 1 90 ? 12.998 -18.481 12.789 1.00 35.16 90 SER A N 1
ATOM 681 C CA . SER A 1 90 ? 13.501 -19.261 13.933 1.00 35.16 90 SER A CA 1
ATOM 682 C C . SER A 1 90 ? 12.400 -20.234 14.374 1.00 35.16 90 SER A C 1
ATOM 684 O O . SER A 1 90 ? 11.764 -20.073 15.412 1.00 35.16 90 SER A O 1
ATOM 686 N N . GLY A 1 91 ? 12.080 -21.180 13.495 1.00 38.66 91 GLY A N 1
ATOM 687 C CA . GLY A 1 91 ? 11.406 -22.411 13.882 1.00 38.66 91 GLY A CA 1
ATOM 688 C C . GLY A 1 91 ? 12.462 -23.490 13.789 1.00 38.66 91 GLY A C 1
ATOM 689 O O . GLY A 1 91 ? 12.696 -24.007 12.699 1.00 38.66 91 GLY A O 1
ATOM 690 N N . GLU A 1 92 ? 13.170 -23.723 14.889 1.00 36.12 92 GLU A N 1
ATOM 691 C CA . GLU A 1 92 ? 13.871 -24.983 15.091 1.00 36.12 92 GLU A CA 1
ATOM 692 C C . GLU A 1 92 ? 12.807 -26.079 14.936 1.00 36.12 92 GLU A C 1
ATOM 694 O O . GLU A 1 92 ? 11.738 -26.009 15.548 1.00 36.12 92 GLU A O 1
ATOM 699 N N . GLU A 1 93 ? 13.040 -27.034 14.037 1.00 43.28 93 GLU A N 1
ATOM 700 C CA . GLU A 1 93 ? 12.311 -28.300 14.054 1.00 43.28 93 GLU A CA 1
ATOM 701 C C . GLU A 1 93 ? 12.800 -29.052 15.295 1.00 43.28 93 GLU A C 1
ATOM 703 O O . GLU A 1 93 ? 13.660 -29.924 15.222 1.00 43.28 93 GLU A O 1
ATOM 708 N N . ASP A 1 94 ? 12.312 -28.632 16.461 1.00 35.19 94 ASP A N 1
ATOM 709 C CA . ASP A 1 94 ? 12.380 -29.447 17.657 1.00 35.19 94 ASP A CA 1
ATOM 710 C C . ASP A 1 94 ? 11.449 -30.631 17.407 1.00 35.19 94 ASP A C 1
ATOM 712 O O . ASP A 1 94 ? 10.230 -30.462 17.293 1.00 35.19 94 ASP A O 1
ATOM 716 N N . ASP A 1 95 ? 12.029 -31.826 17.312 1.00 48.50 95 ASP A N 1
ATOM 717 C CA . ASP A 1 95 ? 11.330 -33.101 17.462 1.00 48.50 95 ASP A CA 1
ATOM 718 C C . ASP A 1 95 ? 10.673 -33.136 18.859 1.00 48.50 95 ASP A C 1
ATOM 720 O O . ASP A 1 95 ? 11.172 -33.738 19.811 1.00 48.50 95 ASP A O 1
ATOM 724 N N . MET A 1 96 ? 9.562 -32.417 19.019 1.00 48.97 96 MET A N 1
ATOM 725 C CA . MET A 1 96 ? 8.767 -32.397 20.234 1.00 48.97 96 MET A CA 1
ATOM 726 C C . MET A 1 96 ? 7.915 -33.664 20.241 1.00 48.97 96 MET A C 1
ATOM 728 O O . MET A 1 96 ? 6.976 -33.798 19.460 1.00 48.97 96 MET A O 1
ATOM 732 N N . GLU A 1 97 ? 8.250 -34.607 21.123 1.00 56.22 97 GLU A N 1
ATOM 733 C CA . GLU A 1 97 ? 7.397 -35.761 21.408 1.00 56.22 97 GLU A CA 1
ATOM 734 C C . GLU A 1 97 ? 5.961 -35.300 21.716 1.00 56.22 97 GLU A C 1
ATOM 736 O O . GLU A 1 97 ? 5.742 -34.431 22.564 1.00 56.22 97 GLU A O 1
ATOM 741 N N . ASP A 1 98 ? 4.986 -35.907 21.028 1.00 58.03 98 A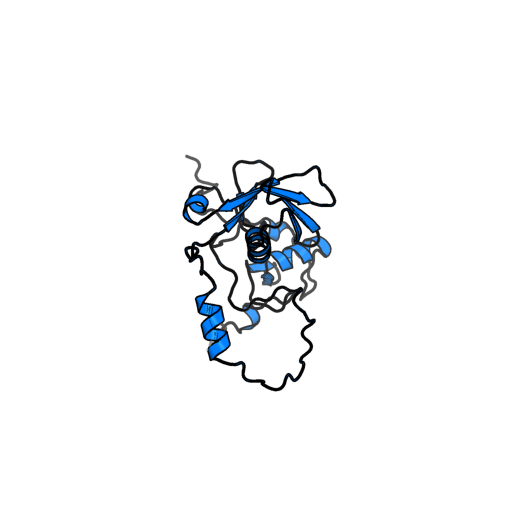SP A N 1
ATOM 742 C CA . ASP A 1 98 ? 3.547 -35.654 21.154 1.00 58.03 98 ASP A CA 1
ATOM 743 C C . ASP A 1 98 ? 3.036 -35.935 22.583 1.00 58.03 98 ASP A C 1
ATOM 745 O O . ASP A 1 98 ? 2.442 -36.978 22.888 1.00 58.03 98 ASP A O 1
ATOM 749 N N . VAL A 1 99 ? 3.211 -34.977 23.492 1.00 69.69 99 VAL A N 1
ATOM 750 C CA . VAL A 1 99 ? 2.529 -34.979 24.787 1.00 69.69 99 VAL A CA 1
ATOM 751 C C . VAL A 1 99 ? 1.083 -34.552 24.552 1.00 69.69 99 VAL A C 1
ATOM 753 O O . VAL A 1 99 ? 0.774 -33.369 24.419 1.00 69.69 99 VAL A O 1
ATOM 756 N N . LYS A 1 100 ? 0.169 -35.530 24.501 1.00 59.47 100 LYS A N 1
ATOM 757 C CA . LYS A 1 100 ? -1.278 -35.277 24.411 1.00 59.47 100 LYS A CA 1
ATOM 758 C C . LYS A 1 100 ? -1.724 -34.359 25.558 1.00 59.47 100 LYS A C 1
ATOM 760 O O . LYS A 1 100 ? -1.664 -34.781 26.715 1.00 59.47 100 LYS A O 1
ATOM 765 N N . PRO A 1 101 ? -2.222 -33.144 25.276 1.00 58.47 101 PRO A N 1
ATOM 766 C CA . PRO A 1 101 ? -2.700 -32.262 26.324 1.00 58.47 101 PRO A CA 1
ATOM 767 C C . PRO A 1 101 ? -4.005 -32.798 26.925 1.00 58.47 101 PRO A C 1
ATOM 769 O O . PRO A 1 101 ? -4.802 -33.460 26.250 1.00 58.47 101 PRO A O 1
ATOM 772 N N . ASN A 1 102 ? -4.237 -32.495 28.204 1.00 73.56 102 ASN A N 1
ATOM 773 C CA . ASN A 1 102 ? -5.458 -32.879 28.897 1.00 73.56 102 ASN A CA 1
ATOM 774 C C . ASN A 1 102 ? -6.668 -32.172 28.258 1.00 73.56 102 ASN A C 1
ATOM 776 O O . ASN A 1 102 ? -6.874 -30.963 28.394 1.00 73.56 102 ASN A O 1
ATOM 780 N N . VAL A 1 103 ? -7.483 -32.953 27.549 1.00 67.44 103 VAL A N 1
ATOM 781 C CA . VAL A 1 103 ? -8.660 -32.490 26.800 1.00 67.44 103 VAL A CA 1
ATOM 782 C C . VAL A 1 103 ? -9.674 -31.782 27.709 1.00 67.44 103 VAL A C 1
ATOM 784 O O . VAL A 1 103 ? -10.421 -30.916 27.251 1.00 67.44 103 VAL A O 1
ATOM 787 N N . GLU A 1 104 ? -9.706 -32.113 28.997 1.00 74.56 104 GLU A N 1
ATOM 788 C CA . GLU A 1 104 ? -10.637 -31.531 29.968 1.00 74.56 104 GLU A CA 1
ATOM 789 C C . GLU A 1 104 ? -10.208 -30.126 30.411 1.00 74.56 104 GLU A C 1
ATOM 791 O O . GLU A 1 104 ? -11.047 -29.228 30.519 1.00 74.56 104 GLU A O 1
ATOM 796 N N . GLU A 1 105 ? -8.904 -29.889 30.551 1.00 68.31 105 GLU A N 1
ATOM 797 C CA . GLU A 1 105 ? -8.342 -28.567 30.852 1.00 68.31 105 GLU A CA 1
ATOM 798 C C . GLU A 1 105 ? -8.509 -27.600 29.672 1.00 68.31 105 GLU A C 1
ATOM 800 O O . GLU A 1 105 ? -8.894 -26.443 29.859 1.00 68.31 105 GLU A O 1
ATOM 805 N N . LEU A 1 106 ? -8.331 -28.095 28.441 1.00 63.25 106 LEU A N 1
ATOM 806 C CA . LEU A 1 106 ? -8.596 -27.345 27.208 1.00 63.25 106 LEU A CA 1
ATOM 807 C C . LEU A 1 106 ? -10.068 -26.930 27.086 1.00 63.25 106 LEU A C 1
ATOM 809 O O . LEU A 1 106 ? -10.364 -25.770 26.792 1.00 63.25 106 LEU A O 1
ATOM 813 N N . LYS A 1 107 ? -11.003 -27.845 27.373 1.00 69.31 107 LYS A N 1
ATOM 814 C CA . LYS A 1 107 ? -12.445 -27.544 27.375 1.00 69.31 107 LYS A CA 1
ATOM 815 C C . LYS A 1 107 ? -12.806 -26.494 28.432 1.00 69.31 107 LYS A C 1
ATOM 817 O O . LYS A 1 107 ? -13.594 -25.591 28.151 1.00 69.31 107 LYS A O 1
ATOM 822 N N . ALA A 1 108 ? -12.200 -26.557 29.618 1.00 66.56 108 ALA A N 1
ATOM 823 C CA . ALA A 1 108 ? -12.424 -25.581 30.684 1.00 66.56 108 ALA A CA 1
ATOM 824 C C . ALA A 1 108 ? -11.841 -24.189 30.361 1.00 66.56 108 ALA A C 1
ATOM 826 O O . ALA A 1 108 ? -12.445 -23.169 30.705 1.00 66.56 108 ALA A O 1
ATOM 827 N N . ALA A 1 109 ? -10.698 -24.127 29.670 1.00 62.44 109 ALA A N 1
ATOM 828 C CA . ALA A 1 109 ? -10.088 -22.878 29.212 1.00 62.44 109 ALA A CA 1
ATOM 829 C C . ALA A 1 109 ? -10.905 -22.202 28.093 1.00 62.44 109 ALA A C 1
ATOM 831 O O . ALA A 1 109 ? -11.067 -20.978 28.095 1.00 62.44 109 ALA A O 1
ATOM 832 N N . MET A 1 110 ? -11.485 -22.991 27.182 1.00 61.19 110 MET A N 1
ATOM 833 C CA . MET A 1 110 ? -12.372 -22.491 26.123 1.00 61.19 110 MET A CA 1
ATOM 834 C C . MET A 1 110 ? -13.694 -21.932 26.669 1.00 61.19 110 MET A C 1
ATOM 836 O O . MET A 1 110 ? -14.220 -20.975 26.111 1.00 61.19 110 MET A O 1
ATOM 840 N N . ALA A 1 111 ? -14.197 -22.452 27.793 1.00 58.00 111 ALA A N 1
ATOM 841 C CA . ALA A 1 111 ? -15.424 -21.960 28.425 1.00 58.00 111 ALA A CA 1
ATOM 842 C C . ALA A 1 111 ? -15.252 -20.625 29.187 1.00 58.00 111 ALA A C 1
ATOM 844 O O . ALA A 1 111 ? -16.234 -19.926 29.433 1.00 58.00 111 ALA A O 1
ATOM 845 N N . LYS A 1 112 ? -14.019 -20.255 29.571 1.00 52.62 112 LYS A N 1
ATOM 846 C CA . LYS A 1 112 ? -13.727 -19.027 30.343 1.00 52.62 112 LYS A CA 1
ATOM 847 C C . LYS A 1 112 ? -13.328 -17.826 29.484 1.00 52.62 112 LYS A C 1
ATOM 849 O O . LYS A 1 112 ? -13.431 -16.691 29.954 1.00 52.62 112 LYS A O 1
ATOM 854 N N . LYS A 1 113 ? -12.913 -18.031 28.230 1.00 46.53 113 LYS A N 1
ATOM 855 C CA . LYS A 1 113 ? -12.763 -16.930 27.272 1.00 46.53 113 LYS A CA 1
ATOM 856 C C . LYS A 1 113 ? -14.152 -16.532 26.793 1.00 46.53 113 LYS A C 1
ATOM 858 O O . LYS A 1 113 ? -14.749 -17.208 25.963 1.00 46.53 113 LYS A O 1
ATOM 863 N N . LYS A 1 114 ? -14.655 -15.400 27.293 1.00 38.88 114 LYS A N 1
ATOM 864 C CA . LYS A 1 114 ? -15.700 -14.645 26.596 1.00 38.88 114 LYS A CA 1
ATOM 865 C C . LYS A 1 114 ? -15.152 -14.304 25.213 1.00 38.88 114 LYS A C 1
ATOM 867 O O . LYS A 1 114 ? -14.413 -13.338 25.052 1.00 38.88 114 LYS A O 1
ATOM 872 N N . PHE A 1 115 ? -15.463 -15.153 24.242 1.00 41.59 115 PHE A N 1
ATOM 873 C CA . PHE A 1 115 ? -15.228 -14.895 22.839 1.00 41.59 115 PHE A CA 1
ATOM 874 C C . PHE A 1 115 ? -16.122 -13.711 22.482 1.00 41.59 115 PHE A C 1
ATOM 876 O O . PHE A 1 115 ? -17.331 -13.858 22.307 1.00 41.59 115 PHE A O 1
ATOM 883 N N . VAL A 1 116 ? -15.543 -12.509 22.475 1.00 42.28 116 VAL A N 1
ATOM 884 C CA . VAL A 1 11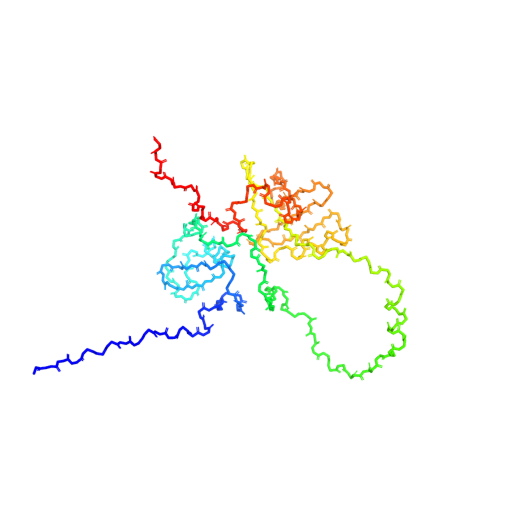6 ? -16.150 -11.387 21.770 1.00 42.28 116 VAL A CA 1
ATOM 885 C C . VAL A 1 116 ? -16.190 -11.842 20.323 1.00 42.28 116 VAL A C 1
ATOM 887 O O . VAL A 1 116 ? -15.169 -11.885 19.644 1.00 42.28 116 VAL A O 1
ATOM 890 N N . SER A 1 117 ? -17.372 -12.278 19.901 1.00 38.66 117 SER A N 1
ATOM 891 C CA . SER A 1 117 ? -17.702 -12.528 18.511 1.00 38.66 117 SER A CA 1
ATOM 892 C C . SER A 1 117 ? -17.657 -11.181 17.804 1.00 38.66 117 SER A C 1
ATOM 894 O O . SER A 1 117 ? -18.686 -10.544 17.596 1.00 38.66 117 SER A O 1
ATOM 896 N N . THR A 1 118 ? -16.450 -10.708 17.498 1.00 40.81 118 THR A N 1
ATOM 897 C CA . THR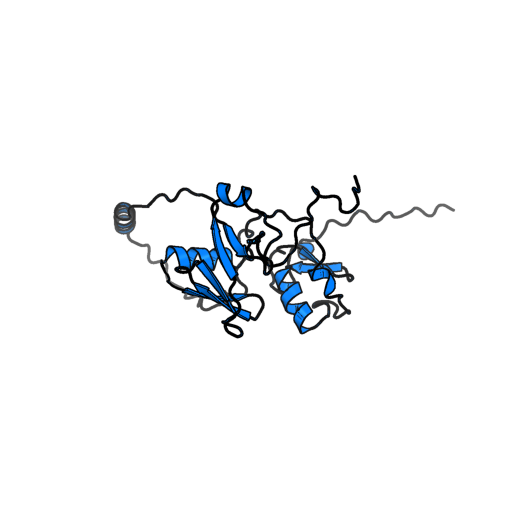 A 1 118 ? -16.256 -9.649 16.521 1.00 40.81 118 THR A CA 1
ATOM 898 C C . THR A 1 118 ? -16.896 -10.175 15.247 1.00 40.81 118 THR A C 1
ATOM 900 O O . THR A 1 118 ? -16.523 -11.239 14.752 1.00 40.81 118 THR A O 1
ATOM 903 N N . THR A 1 119 ? -17.928 -9.483 14.776 1.00 45.81 119 THR A N 1
ATOM 904 C CA . THR A 1 119 ? -18.469 -9.646 13.430 1.00 45.81 119 THR A CA 1
ATOM 905 C C . THR A 1 119 ? -17.304 -9.868 12.471 1.00 45.81 119 THR A C 1
ATOM 907 O O . THR A 1 119 ? -16.309 -9.148 12.537 1.00 45.81 119 THR A O 1
ATOM 910 N N . ASN A 1 120 ? -17.394 -10.888 11.615 1.00 62.16 120 ASN A N 1
ATOM 911 C CA . ASN A 1 120 ? -16.369 -11.234 10.624 1.00 62.16 120 ASN A CA 1
ATOM 912 C C . ASN A 1 120 ? -16.363 -10.195 9.480 1.00 62.16 120 ASN A C 1
ATOM 914 O O . ASN A 1 120 ? -16.450 -10.530 8.303 1.00 62.16 120 ASN A O 1
ATOM 918 N N . ALA A 1 121 ? -16.398 -8.915 9.856 1.00 76.44 121 ALA A N 1
ATOM 919 C CA . ALA A 1 121 ? -16.417 -7.767 8.986 1.00 76.44 121 ALA A CA 1
ATOM 920 C C . ALA A 1 121 ? -15.023 -7.609 8.399 1.00 76.44 121 ALA A C 1
ATOM 922 O O . ALA A 1 121 ? -14.010 -7.655 9.105 1.00 76.44 121 ALA A O 1
ATOM 923 N N . LYS A 1 122 ? -14.985 -7.443 7.084 1.00 89.44 122 LYS A N 1
ATOM 924 C CA . LYS A 1 122 ? -13.749 -7.211 6.364 1.00 89.44 122 LYS A CA 1
ATOM 925 C C . LYS A 1 122 ? -13.253 -5.805 6.675 1.00 89.44 122 LYS A C 1
ATOM 927 O O . LYS A 1 122 ? -13.985 -4.839 6.488 1.00 89.44 122 LYS A O 1
ATOM 932 N N . ILE A 1 123 ? -12.018 -5.721 7.153 1.00 95.38 123 ILE A N 1
ATOM 933 C CA . ILE A 1 123 ? -11.360 -4.465 7.502 1.00 95.38 123 ILE A CA 1
ATOM 934 C C . ILE A 1 123 ? -10.350 -4.112 6.419 1.00 95.38 123 ILE A C 1
ATOM 936 O O . ILE A 1 123 ? -9.648 -4.986 5.909 1.00 95.38 123 ILE A O 1
ATOM 940 N N . PHE A 1 124 ? -10.271 -2.826 6.104 1.00 97.50 124 PHE A N 1
ATOM 941 C CA . PHE A 1 124 ? -9.308 -2.259 5.177 1.00 97.50 124 PHE A CA 1
ATOM 942 C C . PHE A 1 124 ? -8.480 -1.191 5.878 1.00 97.50 124 PHE A C 1
ATOM 944 O O . PHE A 1 124 ? -9.012 -0.348 6.607 1.00 97.50 124 PHE A O 1
ATOM 951 N N . TRP A 1 125 ? -7.176 -1.202 5.610 1.00 98.12 125 TRP A N 1
ATOM 952 C CA . TRP A 1 125 ? -6.268 -0.166 6.082 1.00 98.12 125 TRP A CA 1
ATOM 953 C C . TRP A 1 125 ? -5.922 0.770 4.935 1.00 98.12 125 TRP A C 1
ATOM 955 O O . TRP A 1 125 ? -5.492 0.339 3.861 1.00 98.12 125 TRP A O 1
ATOM 965 N N . LEU A 1 126 ? -6.083 2.068 5.171 1.00 98.50 126 LEU A N 1
ATOM 966 C CA . LEU A 1 126 ? -5.913 3.112 4.171 1.00 98.50 126 LEU A CA 1
ATOM 967 C C . LEU A 1 126 ? -4.908 4.166 4.633 1.00 98.50 126 LEU A C 1
ATOM 969 O O . LEU A 1 126 ? -4.841 4.474 5.820 1.00 98.50 126 LEU A O 1
ATOM 973 N N . TYR A 1 127 ? -4.189 4.776 3.6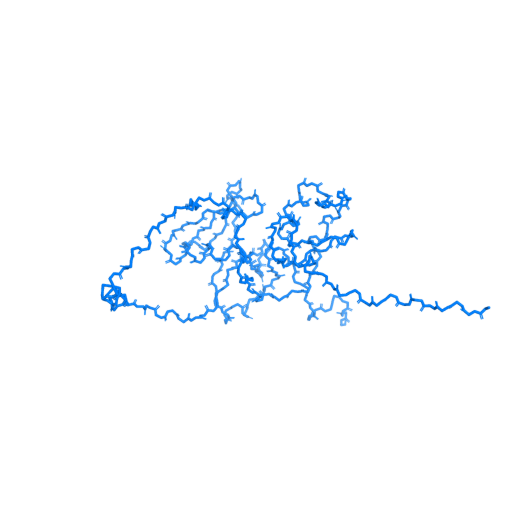95 1.00 97.88 127 TYR A N 1
ATOM 974 C CA . TYR A 1 127 ? -3.391 5.978 3.926 1.00 97.88 127 TYR A CA 1
ATOM 975 C C . TYR A 1 127 ? -3.687 7.042 2.873 1.00 97.88 127 TYR A C 1
ATOM 977 O O . TYR A 1 127 ? -3.889 6.751 1.692 1.00 97.88 127 TYR A O 1
ATOM 985 N N . GLU A 1 128 ? -3.719 8.299 3.294 1.00 97.44 128 GLU A N 1
ATOM 986 C CA . GLU A 1 128 ? -4.139 9.392 2.426 1.00 97.44 128 GLU A CA 1
ATOM 987 C C . GLU A 1 128 ? -3.116 9.668 1.310 1.00 97.44 128 GLU A C 1
ATOM 989 O O . GLU A 1 128 ? -1.897 9.455 1.423 1.00 97.44 128 GLU A O 1
ATOM 994 N N . THR A 1 129 ? -3.614 10.144 0.174 1.00 95.19 129 THR A N 1
ATOM 995 C CA . THR A 1 129 ? -2.762 10.728 -0.865 1.00 95.19 129 THR A CA 1
ATOM 996 C C . THR A 1 129 ? -2.078 12.002 -0.365 1.00 95.19 129 THR A C 1
ATOM 998 O O . THR A 1 129 ? -2.544 12.667 0.551 1.00 95.19 129 THR A O 1
ATOM 1001 N N . LYS A 1 130 ? -0.955 12.382 -0.988 1.00 89.81 130 LYS A N 1
ATOM 1002 C CA . LYS A 1 130 ? -0.245 13.624 -0.624 1.00 89.81 130 LYS A CA 1
ATOM 1003 C C . LYS A 1 130 ? -1.076 14.885 -0.877 1.00 89.81 130 LYS A C 1
ATOM 1005 O O . LYS A 1 130 ? -0.850 15.897 -0.232 1.00 89.81 130 LYS A O 1
ATOM 1010 N N . THR A 1 131 ? -1.966 14.829 -1.861 1.00 89.38 131 THR A N 1
ATOM 1011 C CA . THR A 1 131 ? -2.810 15.946 -2.299 1.00 89.38 131 THR A CA 1
ATOM 1012 C C . THR A 1 131 ? -4.109 16.054 -1.504 1.00 89.38 131 THR A C 1
ATOM 1014 O O . THR A 1 131 ? -4.822 17.037 -1.668 1.00 89.38 131 THR A O 1
ATOM 1017 N N . GLY A 1 132 ? -4.421 15.059 -0.667 1.00 89.38 132 GLY A N 1
ATOM 1018 C CA . GLY A 1 132 ? -5.715 14.928 -0.005 1.00 89.38 132 GLY A CA 1
ATOM 1019 C C . GLY A 1 132 ? -6.842 14.501 -0.953 1.00 89.38 132 GLY A C 1
ATOM 1020 O O . GLY A 1 132 ? -6.674 14.442 -2.174 1.00 89.38 132 GLY A O 1
ATOM 1021 N N . GLY A 1 133 ? -7.998 14.163 -0.377 1.00 90.06 133 GLY A N 1
ATOM 1022 C CA . GLY A 1 133 ? -9.247 13.894 -1.116 1.00 90.06 133 GLY A CA 1
ATOM 1023 C C . GLY A 1 133 ? -9.383 12.490 -1.723 1.00 90.06 133 GLY A C 1
ATOM 1024 O O . GLY A 1 133 ? -10.439 12.140 -2.246 1.00 90.06 133 GLY A O 1
ATOM 1025 N N . ALA A 1 134 ? -8.342 11.666 -1.621 1.00 96.44 134 ALA A N 1
ATOM 1026 C CA . ALA A 1 134 ? -8.348 10.269 -2.038 1.00 96.44 134 ALA A CA 1
ATOM 1027 C C . ALA A 1 134 ? -7.413 9.431 -1.160 1.00 96.44 134 ALA A C 1
ATOM 1029 O O . ALA A 1 134 ? -6.490 9.961 -0.527 1.00 96.44 134 ALA A O 1
ATOM 1030 N N . TRP A 1 135 ? -7.624 8.117 -1.176 1.00 97.81 135 TRP A N 1
ATOM 1031 C CA . TRP A 1 135 ? -6.950 7.156 -0.312 1.00 97.81 135 TRP A CA 1
ATOM 1032 C C . TRP A 1 135 ? -6.257 6.059 -1.113 1.00 97.81 135 TRP A C 1
ATOM 1034 O O . TRP A 1 135 ? -6.739 5.587 -2.143 1.00 97.81 135 TRP A O 1
ATOM 1044 N N . TRP A 1 136 ? -5.121 5.617 -0.596 1.00 97.56 136 TRP A N 1
ATOM 1045 C CA . TRP A 1 136 ? -4.505 4.356 -0.966 1.00 97.56 136 TRP A CA 1
ATOM 1046 C C . TRP A 1 136 ? -4.905 3.297 0.040 1.00 97.56 136 TRP A C 1
ATOM 1048 O O . TRP A 1 136 ? -4.887 3.561 1.238 1.00 97.56 136 TRP A O 1
ATOM 1058 N N . ARG A 1 137 ? -5.161 2.078 -0.421 1.00 97.62 137 ARG A N 1
ATOM 1059 C CA . ARG A 1 137 ? -5.111 0.918 0.465 1.00 97.62 137 ARG A CA 1
ATOM 1060 C C . ARG A 1 137 ? -3.649 0.546 0.718 1.00 97.62 137 ARG A C 1
ATOM 1062 O O . ARG A 1 137 ? -2.830 0.595 -0.208 1.00 97.62 137 ARG A O 1
ATOM 1069 N N . PHE A 1 138 ? -3.310 0.184 1.952 1.00 97.25 138 PHE A N 1
ATOM 1070 C CA . PHE A 1 138 ? -2.011 -0.421 2.263 1.00 97.25 138 PHE A CA 1
ATOM 1071 C C . PHE A 1 138 ? -1.782 -1.681 1.414 1.00 97.25 138 PHE A C 1
ATOM 1073 O O . PHE A 1 138 ? -2.732 -2.267 0.893 1.00 97.25 138 PHE A O 1
ATOM 1080 N N . SER A 1 139 ? -0.522 -2.099 1.230 1.00 94.25 139 SER A N 1
ATOM 1081 C CA . SER A 1 139 ? -0.280 -3.386 0.567 1.00 94.25 139 SER A CA 1
ATOM 1082 C C . SER A 1 139 ? -0.958 -4.498 1.362 1.00 94.25 139 SER A C 1
ATOM 1084 O O . SER A 1 139 ? -1.021 -4.444 2.590 1.00 94.25 139 SER A O 1
ATOM 1086 N N . LEU A 1 140 ? -1.415 -5.537 0.666 1.00 92.00 140 LEU A N 1
ATOM 1087 C CA . LEU A 1 140 ? -2.060 -6.698 1.283 1.00 92.00 140 LEU A CA 1
ATOM 1088 C C . LEU A 1 140 ? -1.156 -7.372 2.327 1.00 92.00 140 LEU A C 1
ATOM 1090 O O . LEU A 1 140 ? -1.653 -7.992 3.258 1.00 92.00 140 LEU A O 1
ATOM 1094 N N . LEU A 1 141 ? 0.168 -7.227 2.190 1.00 90.12 141 LEU A N 1
ATOM 1095 C CA . LEU A 1 141 ? 1.160 -7.730 3.147 1.00 90.12 141 LEU A CA 1
ATOM 1096 C C . LEU A 1 141 ? 1.278 -6.880 4.421 1.00 90.12 141 LEU A C 1
ATOM 1098 O O . LEU A 1 141 ? 1.842 -7.335 5.412 1.00 90.12 141 LEU A O 1
ATOM 1102 N N . ASN A 1 142 ? 0.805 -5.634 4.393 1.00 93.00 142 ASN A N 1
ATOM 1103 C CA . ASN A 1 142 ? 0.905 -4.707 5.515 1.00 93.00 142 ASN A CA 1
ATOM 1104 C C . ASN A 1 142 ? -0.337 -4.737 6.414 1.00 93.00 142 ASN A C 1
ATOM 1106 O O . ASN A 1 142 ? -0.225 -4.399 7.588 1.00 93.00 142 ASN A O 1
ATOM 1110 N N . GLU A 1 143 ? -1.504 -5.117 5.885 1.00 93.88 143 GLU A N 1
ATOM 1111 C CA . GLU A 1 143 ? -2.777 -5.013 6.614 1.00 93.88 143 GLU A CA 1
ATOM 1112 C C . GLU A 1 143 ? -2.853 -5.922 7.844 1.00 93.88 143 GLU A C 1
ATOM 1114 O O . GLU A 1 143 ? -3.390 -5.505 8.864 1.00 93.88 143 GLU A O 1
ATOM 1119 N N . GLU A 1 144 ? -2.304 -7.137 7.779 1.00 91.81 144 GLU A N 1
ATOM 1120 C CA . GLU A 1 144 ? -2.323 -8.071 8.911 1.00 91.81 144 GLU A CA 1
ATOM 1121 C C . GLU A 1 144 ? -1.482 -7.562 10.099 1.00 91.81 144 GLU A C 1
ATOM 1123 O O . GLU A 1 144 ? -2.066 -7.386 11.167 1.00 91.81 144 GLU A O 1
ATOM 1128 N N . PRO A 1 145 ? -0.189 -7.193 9.946 1.00 94.56 145 PRO A N 1
ATOM 1129 C CA . PRO A 1 145 ? 0.577 -6.588 11.040 1.00 94.56 145 PRO A CA 1
ATOM 1130 C C . PRO A 1 145 ? -0.058 -5.316 11.620 1.00 94.56 145 PRO A C 1
ATOM 1132 O O . PRO A 1 145 ? -0.008 -5.094 12.830 1.00 94.56 145 PRO A O 1
ATOM 1135 N N . LEU A 1 146 ? -0.663 -4.477 10.769 1.00 96.56 146 LEU A N 1
ATOM 1136 C CA . LEU A 1 146 ? -1.395 -3.283 11.205 1.00 96.56 146 LEU A CA 1
ATOM 1137 C C . LEU A 1 146 ? -2.588 -3.656 12.090 1.00 96.56 146 LEU A C 1
ATOM 1139 O O . LEU A 1 146 ? -2.768 -3.093 13.169 1.00 96.56 146 LEU A O 1
ATOM 1143 N N . GLU A 1 147 ? -3.390 -4.619 11.641 1.00 96.06 147 GLU A N 1
ATOM 1144 C CA . GLU A 1 147 ? -4.584 -5.070 12.344 1.00 96.06 147 GLU A CA 1
ATOM 1145 C C . GLU A 1 147 ? -4.250 -5.794 13.654 1.00 96.06 147 GLU A C 1
ATOM 1147 O O . GLU A 1 147 ? -4.935 -5.583 14.655 1.00 96.06 147 GLU A O 1
ATOM 1152 N N . GLU A 1 148 ? -3.198 -6.614 13.676 1.00 94.88 148 GLU A N 1
ATOM 1153 C CA . GLU A 1 148 ? -2.697 -7.277 14.884 1.00 94.88 148 GLU A CA 1
ATOM 1154 C C . GLU A 1 148 ? -2.235 -6.259 15.928 1.00 94.88 148 GLU A C 1
ATOM 1156 O O . GLU A 1 148 ? -2.676 -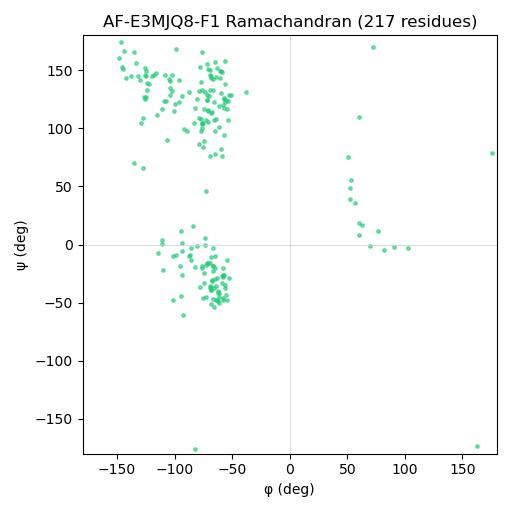6.309 17.078 1.00 94.88 148 GLU A O 1
ATOM 1161 N N . ALA A 1 149 ? -1.400 -5.298 15.523 1.00 96.75 149 ALA A N 1
ATOM 1162 C CA . ALA A 1 149 ? -0.897 -4.250 16.405 1.00 96.75 149 ALA A CA 1
ATOM 1163 C C . ALA A 1 149 ? -2.028 -3.368 16.956 1.00 96.75 149 ALA A C 1
ATOM 1165 O O . ALA A 1 149 ? -2.055 -3.062 18.151 1.00 96.75 149 ALA A O 1
ATOM 1166 N N . PHE A 1 150 ? -2.993 -3.010 16.105 1.00 96.88 150 PHE A N 1
ATOM 1167 C CA . PHE A 1 150 ? -4.166 -2.242 16.509 1.00 96.88 150 PHE A CA 1
ATOM 1168 C C . PHE A 1 150 ? -5.039 -3.018 17.504 1.00 96.88 150 PHE A C 1
ATOM 1170 O O . PHE A 1 150 ? -5.391 -2.492 18.558 1.00 96.88 150 PHE A O 1
ATOM 1177 N N . LYS A 1 151 ? -5.344 -4.295 17.230 1.00 95.38 151 LYS A N 1
ATOM 1178 C CA . LYS A 1 151 ? -6.123 -5.161 18.138 1.00 95.38 151 LYS A CA 1
ATOM 1179 C C . LYS A 1 151 ? -5.411 -5.439 19.460 1.00 95.38 151 LYS A C 1
ATOM 1181 O O . LYS A 1 151 ? -6.073 -5.623 20.480 1.00 95.38 151 LYS A O 1
ATOM 1186 N N . ALA A 1 152 ? -4.082 -5.452 19.455 1.00 95.69 152 ALA A N 1
ATOM 1187 C CA . ALA A 1 152 ? -3.265 -5.543 20.659 1.00 95.69 152 ALA A CA 1
ATOM 1188 C C . ALA A 1 152 ? -3.237 -4.233 21.475 1.00 95.69 152 ALA A C 1
ATOM 1190 O O . ALA A 1 152 ? -2.621 -4.202 22.539 1.00 95.69 152 ALA A O 1
ATOM 1191 N N . ASN A 1 153 ? -3.920 -3.173 21.020 1.00 96.19 153 ASN A N 1
ATOM 1192 C CA . ASN A 1 153 ? -3.930 -1.839 21.625 1.00 96.19 153 ASN A CA 1
ATOM 1193 C C . ASN A 1 153 ? -2.523 -1.236 21.770 1.00 96.19 153 ASN A C 1
ATOM 1195 O O . ASN A 1 153 ? -2.228 -0.549 22.751 1.00 96.19 153 ASN A O 1
ATOM 1199 N N . LEU A 1 154 ? -1.636 -1.497 20.805 1.00 96.12 154 LEU A N 1
ATOM 1200 C CA . LEU A 1 154 ? -0.361 -0.790 20.737 1.00 96.12 154 LEU A CA 1
ATOM 1201 C C . LEU A 1 154 ? -0.612 0.678 20.369 1.00 96.12 154 LEU A C 1
ATOM 1203 O O . LEU A 1 154 ? -1.487 0.982 19.565 1.00 96.12 154 LEU A O 1
ATOM 1207 N N . GLY A 1 155 ? 0.163 1.603 20.942 1.00 96.19 155 GLY A N 1
ATOM 1208 C CA . GLY A 1 155 ? 0.064 3.027 20.590 1.00 96.19 155 GLY A CA 1
ATOM 1209 C C . GLY A 1 155 ? 0.681 3.341 19.224 1.00 96.19 155 GLY A C 1
ATOM 1210 O O . GLY A 1 155 ? 0.201 4.205 18.490 1.00 96.19 155 GLY A O 1
ATOM 1211 N N . THR A 1 156 ? 1.736 2.611 18.859 1.00 97.75 156 THR A N 1
ATOM 1212 C CA . THR A 1 156 ? 2.455 2.776 17.593 1.00 97.75 156 THR A CA 1
ATOM 1213 C C . THR A 1 156 ? 2.965 1.441 17.060 1.00 97.75 156 THR A C 1
ATOM 1215 O O . THR A 1 156 ? 3.294 0.557 17.850 1.00 97.75 156 THR A O 1
ATOM 1218 N N . LEU A 1 157 ? 3.125 1.333 15.742 1.00 97.81 157 LEU A N 1
ATOM 1219 C CA . LEU A 1 157 ? 3.814 0.235 15.061 1.00 97.81 157 LEU A CA 1
ATOM 1220 C C . LEU A 1 157 ? 4.921 0.795 14.167 1.00 97.81 157 LEU A C 1
ATOM 1222 O O . LEU A 1 157 ? 4.662 1.637 13.309 1.00 97.81 157 LEU A O 1
ATOM 1226 N N . ASP A 1 158 ? 6.135 0.283 14.333 1.00 97.31 158 ASP A N 1
ATOM 1227 C CA . ASP A 1 158 ? 7.209 0.496 13.371 1.00 97.31 158 ASP A CA 1
ATOM 1228 C C . ASP A 1 158 ? 7.239 -0.657 12.372 1.00 97.31 158 ASP A C 1
ATOM 1230 O O . ASP A 1 158 ? 7.296 -1.821 12.764 1.00 97.31 158 ASP A O 1
ATOM 1234 N N . MET A 1 159 ? 7.216 -0.340 11.080 1.00 94.94 159 MET A N 1
ATOM 1235 C CA . MET A 1 159 ? 7.244 -1.345 10.022 1.00 94.94 159 MET A CA 1
ATOM 1236 C C . MET A 1 159 ? 8.025 -0.869 8.803 1.00 94.94 159 MET A C 1
ATOM 1238 O O . MET A 1 159 ? 8.082 0.325 8.497 1.00 94.94 159 MET A O 1
ATOM 1242 N N . GLU A 1 160 ? 8.613 -1.820 8.085 1.00 94.12 160 GLU A N 1
ATOM 1243 C CA . GLU A 1 160 ? 9.262 -1.551 6.809 1.00 94.12 160 GLU A CA 1
ATOM 1244 C C . GLU A 1 160 ? 8.249 -1.641 5.660 1.00 94.12 160 GLU A C 1
ATOM 1246 O O . GLU A 1 160 ? 7.504 -2.613 5.535 1.00 94.12 160 GLU A O 1
ATOM 1251 N N . ILE A 1 161 ? 8.235 -0.627 4.794 1.00 92.50 161 ILE A N 1
ATOM 1252 C CA . ILE A 1 161 ? 7.437 -0.600 3.567 1.00 92.50 161 ILE A CA 1
ATOM 1253 C C . ILE A 1 161 ? 8.377 -0.262 2.408 1.00 92.50 161 ILE A C 1
ATOM 1255 O O . ILE A 1 161 ? 8.846 0.872 2.293 1.00 92.50 161 ILE A O 1
ATOM 1259 N N . LEU A 1 162 ? 8.645 -1.253 1.549 1.00 89.06 162 LEU A N 1
ATOM 1260 C CA . LEU A 1 162 ? 9.505 -1.134 0.360 1.00 89.06 162 LEU A CA 1
ATOM 1261 C C . LEU A 1 162 ? 10.893 -0.531 0.685 1.00 89.06 162 LEU A C 1
ATOM 1263 O O . LEU A 1 162 ? 11.329 0.430 0.046 1.00 89.06 162 LEU A O 1
ATOM 1267 N N . GLY A 1 163 ? 11.564 -1.060 1.718 1.00 88.12 163 GLY A N 1
ATOM 1268 C CA . GLY A 1 163 ? 12.906 -0.633 2.141 1.00 88.12 163 GLY A CA 1
ATOM 1269 C C . GLY A 1 163 ? 12.958 0.682 2.925 1.00 88.12 163 GLY A C 1
ATOM 1270 O O . GLY A 1 163 ? 14.028 1.264 3.096 1.00 88.12 163 GLY A O 1
ATOM 1271 N N . ARG A 1 164 ? 11.811 1.205 3.374 1.00 91.62 164 ARG A N 1
ATOM 1272 C CA . ARG A 1 164 ? 11.729 2.434 4.175 1.00 91.62 164 ARG A CA 1
ATOM 1273 C C . ARG A 1 164 ? 11.005 2.158 5.481 1.00 91.62 164 ARG A C 1
ATOM 1275 O O . ARG A 1 164 ? 9.923 1.580 5.477 1.00 91.62 164 ARG A O 1
ATOM 1282 N N . MET A 1 165 ? 11.574 2.631 6.585 1.00 95.44 165 MET A N 1
ATOM 1283 C CA . MET A 1 165 ? 10.959 2.501 7.905 1.00 95.44 165 MET A CA 1
ATOM 1284 C C . MET A 1 165 ? 9.894 3.572 8.120 1.00 95.44 165 MET A C 1
ATOM 1286 O O . MET A 1 165 ? 10.171 4.773 8.022 1.00 95.44 165 MET A O 1
ATOM 1290 N N . TYR A 1 166 ? 8.693 3.125 8.461 1.00 97.19 166 TYR A N 1
ATOM 1291 C CA . TYR A 1 166 ? 7.561 3.961 8.829 1.00 97.19 166 TYR A CA 1
ATOM 1292 C C . TYR A 1 166 ? 7.163 3.709 10.276 1.00 97.19 166 TYR A C 1
ATOM 1294 O O . TYR A 1 166 ? 7.270 2.589 10.767 1.00 97.19 166 TYR A O 1
ATOM 1302 N N . THR A 1 167 ? 6.672 4.761 10.922 1.00 97.81 167 THR A N 1
ATOM 1303 C CA . THR A 1 167 ? 5.964 4.679 12.197 1.00 97.81 167 THR A CA 1
ATOM 1304 C C . THR A 1 167 ? 4.497 4.986 11.938 1.00 97.81 167 THR A C 1
ATOM 1306 O O . THR A 1 167 ? 4.168 6.051 11.406 1.00 97.81 167 THR A O 1
ATOM 1309 N N . ILE A 1 168 ? 3.633 4.053 12.318 1.00 98.38 168 ILE A N 1
ATOM 1310 C CA . ILE A 1 168 ? 2.179 4.184 12.304 1.00 98.38 168 ILE A CA 1
ATOM 1311 C C . ILE A 1 168 ? 1.744 4.501 13.730 1.00 98.38 168 ILE A C 1
ATOM 1313 O O . ILE A 1 168 ? 2.046 3.739 14.644 1.00 98.38 168 ILE A O 1
ATOM 1317 N N . ASN A 1 169 ? 1.083 5.634 13.938 1.00 98.06 169 ASN A N 1
ATOM 1318 C CA . ASN A 1 169 ? 0.533 6.041 15.225 1.00 98.06 169 ASN A CA 1
ATOM 1319 C C . ASN A 1 169 ? -0.967 5.744 15.236 1.00 98.06 169 ASN A C 1
ATOM 1321 O O . ASN A 1 169 ? -1.714 6.345 14.467 1.00 98.06 169 ASN A O 1
ATOM 1325 N N . PHE A 1 170 ? -1.404 4.831 16.102 1.00 98.25 170 PHE A N 1
ATOM 1326 C CA . PHE A 1 170 ? -2.805 4.416 16.187 1.00 98.25 170 PHE A CA 1
ATOM 1327 C C . PHE A 1 170 ? -3.660 5.367 17.030 1.00 98.25 170 PHE A C 1
ATOM 1329 O O . PHE A 1 170 ? -4.876 5.386 16.877 1.00 98.25 170 PHE A O 1
ATOM 1336 N N . THR A 1 171 ? -3.038 6.190 17.879 1.00 96.25 171 THR A N 1
ATOM 1337 C CA . THR A 1 171 ? -3.738 7.230 18.646 1.00 96.25 171 THR A CA 1
ATOM 1338 C C . THR A 1 171 ? -4.089 8.418 17.757 1.00 96.25 171 THR A C 1
ATOM 1340 O O . THR A 1 171 ? -5.211 8.911 17.781 1.00 96.25 171 THR A O 1
ATOM 1343 N N . GLU A 1 172 ? -3.127 8.878 16.957 1.00 97.06 172 GLU A N 1
ATOM 1344 C CA . GLU A 1 172 ? -3.317 10.004 16.030 1.00 97.06 172 GLU A CA 1
ATOM 1345 C C . GLU A 1 172 ? -3.901 9.559 14.683 1.00 97.06 172 GLU A C 1
ATOM 1347 O O . GLU A 1 172 ? -4.332 10.401 13.902 1.00 97.06 172 GLU A O 1
ATOM 1352 N N . MET A 1 173 ? -3.899 8.251 14.403 1.00 97.94 173 MET A N 1
ATOM 1353 C CA . MET A 1 173 ? -4.233 7.667 13.102 1.00 97.94 173 MET A CA 1
ATOM 1354 C C . MET A 1 173 ? -3.411 8.291 11.968 1.00 97.94 173 MET A C 1
ATOM 1356 O O . MET A 1 173 ? -3.933 8.799 10.976 1.00 97.94 173 MET A O 1
ATOM 1360 N N . THR A 1 174 ? -2.086 8.241 12.115 1.00 97.75 174 THR A N 1
ATOM 1361 C CA . THR A 1 174 ? -1.137 8.823 11.160 1.00 97.75 174 THR A CA 1
ATOM 1362 C C . THR A 1 174 ? -0.001 7.871 10.809 1.00 97.75 174 THR A C 1
ATOM 1364 O O . THR A 1 174 ? 0.353 6.976 11.573 1.00 97.75 174 THR A O 1
ATOM 1367 N N . GLN A 1 175 ? 0.609 8.085 9.644 1.00 97.38 175 GLN A N 1
ATOM 1368 C CA . GLN A 1 175 ? 1.884 7.482 9.269 1.00 97.38 175 GLN A CA 1
ATOM 1369 C C . GLN A 1 175 ? 2.938 8.554 8.999 1.00 97.38 175 GLN A C 1
ATOM 1371 O O . GLN A 1 175 ? 2.648 9.592 8.401 1.00 97.38 175 GLN A O 1
ATOM 1376 N N . ARG A 1 176 ? 4.189 8.261 9.357 1.00 96.44 176 ARG A N 1
ATOM 1377 C CA . ARG A 1 176 ? 5.361 9.090 9.041 1.00 96.44 176 ARG A CA 1
ATOM 1378 C C . ARG A 1 176 ? 6.563 8.219 8.709 1.00 96.44 176 ARG A C 1
ATOM 1380 O O . ARG A 1 176 ? 6.744 7.155 9.297 1.00 96.44 176 ARG A O 1
ATOM 1387 N N . GLN A 1 177 ? 7.383 8.654 7.757 1.00 96.19 177 GLN A N 1
ATOM 1388 C CA . GLN A 1 177 ? 8.643 7.970 7.461 1.00 96.19 177 GLN A CA 1
ATOM 1389 C C . GLN A 1 177 ? 9.676 8.374 8.516 1.00 96.19 177 GLN A C 1
ATOM 1391 O O . GLN A 1 177 ? 9.860 9.564 8.750 1.00 96.19 177 GLN A O 1
ATOM 1396 N N . LYS A 1 178 ? 10.407 7.421 9.108 1.00 94.62 178 LYS A N 1
ATOM 1397 C CA . LYS A 1 178 ? 11.388 7.728 10.168 1.00 94.62 178 LYS A CA 1
ATOM 1398 C C . LYS A 1 178 ? 12.486 8.703 9.729 1.00 94.62 178 LYS A C 1
ATOM 1400 O O . LYS A 1 178 ? 12.952 9.498 10.531 1.00 94.62 178 LYS A O 1
ATOM 1405 N N . GLN A 1 179 ? 12.878 8.654 8.456 1.00 93.69 179 GLN A N 1
ATOM 1406 C CA . GLN A 1 179 ? 13.877 9.562 7.882 1.00 93.69 179 GLN A CA 1
ATOM 1407 C C . GLN A 1 179 ? 13.339 10.986 7.645 1.00 93.69 179 GLN A C 1
ATOM 1409 O O . GLN A 1 179 ? 14.119 11.931 7.609 1.00 93.69 179 GLN A O 1
ATOM 1414 N N . TYR A 1 180 ? 12.022 11.139 7.480 1.00 91.50 180 TYR A N 1
ATOM 1415 C CA . TYR A 1 180 ? 11.359 12.412 7.181 1.00 91.50 180 TYR A CA 1
ATOM 1416 C C . TYR A 1 180 ? 10.112 12.563 8.068 1.00 91.50 180 TYR A C 1
ATOM 1418 O O . TYR A 1 180 ? 8.987 12.443 7.572 1.00 91.50 180 TYR A O 1
ATOM 1426 N N . PRO A 1 181 ? 10.298 12.768 9.386 1.00 88.12 181 PRO A N 1
ATOM 1427 C CA . PRO A 1 181 ? 9.211 12.710 10.364 1.00 88.12 181 PRO A CA 1
ATOM 1428 C C . PRO A 1 181 ? 8.176 13.831 10.198 1.00 88.12 181 PRO A C 1
ATOM 1430 O O . PRO A 1 181 ? 7.029 13.641 10.596 1.00 88.12 181 PRO A O 1
ATOM 1433 N N . ASP A 1 182 ? 8.551 14.947 9.566 1.00 92.19 182 ASP A N 1
ATOM 1434 C CA . ASP A 1 182 ? 7.662 16.088 9.303 1.00 92.19 182 ASP A CA 1
ATOM 1435 C C . ASP A 1 182 ? 6.621 15.797 8.209 1.00 92.19 182 ASP A C 1
ATOM 1437 O O . ASP A 1 182 ? 5.619 16.501 8.085 1.00 92.19 182 ASP A O 1
ATOM 1441 N N . ILE A 1 183 ? 6.838 14.756 7.397 1.00 91.38 183 ILE A N 1
ATOM 1442 C CA . ILE A 1 183 ? 5.904 14.357 6.343 1.00 91.38 183 ILE A CA 1
ATOM 1443 C C . ILE A 1 183 ? 4.944 13.317 6.913 1.00 91.38 183 ILE A C 1
ATOM 1445 O O . ILE A 1 183 ? 5.244 12.121 6.974 1.00 91.38 183 ILE A O 1
ATOM 1449 N N . VAL A 1 184 ? 3.759 13.794 7.281 1.00 94.94 184 VAL A N 1
ATOM 1450 C CA . VAL A 1 184 ? 2.692 12.989 7.874 1.00 94.94 184 VAL A CA 1
ATOM 1451 C C . VAL A 1 184 ? 1.597 12.724 6.844 1.00 94.94 184 VAL A C 1
ATOM 1453 O O . VAL A 1 184 ? 1.270 13.585 6.027 1.00 94.94 184 VAL A O 1
ATOM 1456 N N . ARG A 1 185 ? 1.022 11.521 6.869 1.00 96.19 185 ARG A N 1
ATOM 1457 C CA . ARG A 1 185 ? -0.225 11.212 6.158 1.00 96.19 185 ARG A CA 1
ATOM 1458 C C . ARG A 1 185 ? -1.238 10.629 7.122 1.00 96.19 185 ARG A C 1
ATOM 1460 O O . ARG A 1 185 ? -0.859 9.868 8.012 1.00 96.19 185 ARG A O 1
ATOM 1467 N N . ASN A 1 186 ? -2.509 10.933 6.896 1.00 98.06 186 ASN A N 1
ATOM 1468 C CA . ASN A 1 186 ? -3.594 10.329 7.652 1.00 98.06 186 ASN A CA 1
ATOM 1469 C C . ASN A 1 186 ? -3.729 8.847 7.297 1.00 98.06 186 ASN A C 1
ATOM 1471 O O . ASN A 1 186 ? -3.505 8.444 6.152 1.00 98.06 186 ASN A O 1
ATOM 1475 N N . VAL A 1 187 ? -4.101 8.051 8.290 1.00 98.31 187 VAL A N 1
ATOM 1476 C CA . VAL A 1 187 ? -4.389 6.623 8.185 1.00 98.31 187 VAL A CA 1
ATOM 1477 C C . VAL A 1 187 ? -5.846 6.406 8.572 1.00 98.31 187 VAL A C 1
ATOM 1479 O O . VAL A 1 187 ? -6.378 7.089 9.442 1.00 98.31 187 VAL A O 1
ATOM 1482 N N . LYS A 1 188 ? -6.507 5.445 7.935 1.00 98.12 188 LYS A N 1
ATOM 1483 C CA . LYS A 1 188 ? -7.846 5.004 8.320 1.00 98.12 188 LYS A CA 1
ATOM 1484 C C . LYS A 1 188 ? -7.910 3.490 8.414 1.00 98.12 188 LYS A C 1
ATOM 1486 O O . LYS A 1 188 ? -7.304 2.785 7.610 1.00 98.12 188 LYS A O 1
ATOM 1491 N N . ARG A 1 189 ? -8.698 3.018 9.373 1.00 97.88 189 ARG A N 1
ATOM 1492 C CA . ARG A 1 189 ? -9.121 1.628 9.514 1.00 97.88 189 ARG A CA 1
ATOM 1493 C C . ARG A 1 189 ? -10.631 1.606 9.325 1.00 97.88 189 ARG A C 1
ATOM 1495 O O . ARG A 1 189 ? -11.338 2.141 10.172 1.00 97.88 189 ARG A O 1
ATOM 1502 N N . VAL A 1 190 ? -11.097 1.022 8.231 1.00 97.62 190 VAL A N 1
ATOM 1503 C CA . VAL A 1 190 ? -12.505 1.092 7.816 1.00 97.62 190 VAL A CA 1
ATOM 1504 C C . VAL A 1 190 ? -13.071 -0.304 7.603 1.00 97.62 190 VAL A C 1
ATOM 1506 O O . VAL A 1 190 ? -12.327 -1.233 7.281 1.00 97.62 190 VAL A O 1
ATOM 1509 N N . ASP A 1 191 ? -14.376 -0.459 7.790 1.00 96.44 191 ASP A N 1
ATOM 1510 C CA . ASP A 1 191 ? -15.093 -1.638 7.310 1.00 96.44 191 ASP A CA 1
ATOM 1511 C C . ASP A 1 191 ? -15.452 -1.492 5.824 1.00 96.44 191 ASP A C 1
ATOM 1513 O O . ASP A 1 191 ? -15.045 -0.545 5.146 1.00 96.44 191 ASP A O 1
ATOM 1517 N N . GLU A 1 192 ? -16.184 -2.466 5.291 1.00 94.69 192 GLU A N 1
ATOM 1518 C CA . GLU A 1 192 ? -16.572 -2.470 3.886 1.00 94.69 192 GLU A CA 1
ATOM 1519 C C . GLU A 1 192 ? -17.567 -1.359 3.515 1.00 94.69 192 GLU A C 1
ATOM 1521 O O . GLU A 1 192 ? -17.496 -0.850 2.396 1.00 94.69 192 GLU A O 1
ATOM 1526 N N . GLU A 1 193 ? -18.445 -0.950 4.434 1.00 95.25 193 GLU A N 1
ATOM 1527 C CA . GLU A 1 193 ? -19.451 0.082 4.172 1.00 95.25 193 GLU A CA 1
ATOM 1528 C C . GLU A 1 193 ? -18.811 1.470 4.082 1.00 95.25 193 GLU A C 1
ATOM 1530 O O . GLU A 1 193 ? -19.101 2.218 3.147 1.00 95.25 193 GLU A O 1
ATOM 1535 N N . GLU A 1 194 ? -17.903 1.812 5.005 1.00 96.50 194 GLU A N 1
ATOM 1536 C CA . GLU A 1 194 ? -17.138 3.062 4.915 1.00 96.50 194 GLU A CA 1
ATOM 1537 C C . GLU A 1 194 ? -16.160 3.021 3.731 1.00 96.50 194 GLU A C 1
ATOM 1539 O O . GLU A 1 194 ? -15.994 4.030 3.044 1.00 96.50 194 GLU A O 1
ATOM 1544 N N . TYR A 1 195 ? -15.547 1.869 3.432 1.00 96.50 195 TYR A N 1
ATOM 1545 C CA . TYR A 1 195 ? -14.646 1.730 2.283 1.00 96.50 195 TYR A CA 1
ATOM 1546 C C . TYR A 1 195 ? -15.314 2.139 0.965 1.00 96.50 195 TYR A C 1
ATOM 1548 O O . TYR A 1 195 ? -14.711 2.859 0.169 1.00 96.50 195 TYR A O 1
ATOM 1556 N N . ASP A 1 196 ? -16.562 1.718 0.748 1.00 95.38 196 ASP A N 1
ATOM 1557 C CA . ASP A 1 196 ? -17.314 2.010 -0.478 1.00 95.38 196 ASP A CA 1
ATOM 1558 C C . ASP A 1 196 ? -17.703 3.486 -0.633 1.00 95.38 196 ASP A C 1
ATOM 1560 O O . ASP A 1 196 ? -18.032 3.929 -1.735 1.00 95.38 196 ASP A O 1
ATOM 1564 N N . GLN A 1 197 ? -17.633 4.265 0.447 1.00 96.12 197 GLN A N 1
ATOM 1565 C CA . GLN A 1 197 ? -17.897 5.705 0.437 1.00 96.12 197 GLN A CA 1
ATOM 1566 C C . GLN A 1 197 ? -16.646 6.534 0.115 1.00 96.12 197 GLN A C 1
ATOM 1568 O O . GLN A 1 197 ? -16.742 7.745 -0.090 1.00 96.12 197 GLN A O 1
ATOM 1573 N N . LEU A 1 198 ? -15.465 5.911 0.086 1.00 95.94 198 LEU A N 1
ATOM 1574 C CA . LEU A 1 198 ? -14.189 6.592 -0.098 1.00 95.94 198 LEU A CA 1
ATOM 1575 C C . LEU A 1 198 ? -13.662 6.440 -1.527 1.00 95.94 198 LEU A C 1
ATOM 1577 O O . LEU A 1 198 ? -13.765 5.394 -2.165 1.00 95.94 198 LEU A O 1
ATOM 1581 N N . THR A 1 199 ? -12.992 7.484 -2.013 1.00 96.44 199 THR A N 1
ATOM 1582 C CA . THR A 1 199 ? -12.245 7.421 -3.273 1.00 96.44 199 THR A CA 1
ATOM 1583 C C . THR A 1 199 ? -10.933 6.675 -3.056 1.00 96.44 199 THR A C 1
ATOM 1585 O O . THR A 1 199 ? -9.949 7.261 -2.594 1.00 96.44 199 THR A O 1
ATOM 1588 N N . ILE A 1 200 ? -10.908 5.386 -3.394 1.00 96.56 200 ILE A N 1
ATOM 1589 C CA . ILE A 1 200 ? -9.699 4.561 -3.330 1.00 96.56 200 ILE A CA 1
ATOM 1590 C C . ILE A 1 200 ? -9.041 4.500 -4.709 1.00 96.56 200 ILE A C 1
ATOM 1592 O O . ILE A 1 200 ? -9.663 4.074 -5.677 1.00 96.56 200 ILE A O 1
ATOM 1596 N N . ILE A 1 201 ? -7.775 4.909 -4.808 1.00 95.31 201 ILE A N 1
ATOM 1597 C CA . ILE A 1 201 ? -7.082 5.033 -6.106 1.00 95.31 201 ILE A CA 1
ATOM 1598 C C . ILE A 1 201 ? -6.174 3.849 -6.447 1.00 95.31 201 ILE A C 1
ATOM 1600 O O . ILE A 1 201 ? -5.657 3.759 -7.561 1.00 95.31 201 ILE A O 1
ATOM 1604 N N . GLY A 1 202 ? -5.955 2.937 -5.501 1.00 96.12 202 GLY A N 1
ATOM 1605 C CA . GLY A 1 202 ? -5.073 1.794 -5.697 1.00 96.12 202 GLY A CA 1
ATOM 1606 C C . GLY A 1 202 ? -4.643 1.117 -4.400 1.00 96.12 202 GLY A C 1
ATOM 1607 O O . GLY A 1 202 ? -5.092 1.476 -3.309 1.00 96.12 202 GLY A O 1
ATOM 1608 N N . ILE A 1 203 ? -3.728 0.154 -4.529 1.00 96.12 203 ILE A N 1
ATOM 1609 C CA . ILE A 1 203 ? -3.191 -0.664 -3.427 1.00 96.12 203 ILE A CA 1
ATOM 1610 C C . ILE A 1 203 ? -1.663 -0.557 -3.428 1.00 96.12 203 ILE A C 1
ATOM 1612 O O . ILE A 1 203 ? -1.042 -0.818 -4.452 1.00 96.12 203 ILE A O 1
ATOM 1616 N N . GLY A 1 204 ? -1.032 -0.164 -2.317 1.00 93.12 204 GLY A N 1
ATOM 1617 C CA . GLY A 1 204 ? 0.442 -0.147 -2.190 1.00 93.12 204 GLY A CA 1
ATOM 1618 C C . GLY A 1 204 ? 1.177 0.758 -3.200 1.00 93.12 204 GLY A C 1
ATOM 1619 O O . GLY A 1 204 ? 2.381 0.627 -3.449 1.00 93.12 204 GLY A O 1
ATOM 1620 N N . GLY A 1 205 ? 0.463 1.699 -3.821 1.00 92.88 205 GLY A N 1
ATOM 1621 C CA . GLY A 1 205 ? 0.965 2.516 -4.926 1.00 92.88 205 GLY A CA 1
ATOM 1622 C C . GLY A 1 205 ? 0.729 1.939 -6.328 1.00 92.88 205 GLY A C 1
ATOM 1623 O O . GLY A 1 205 ? 1.081 2.614 -7.286 1.00 92.88 205 GLY A O 1
ATOM 1624 N N . CYS A 1 206 ? 0.145 0.745 -6.467 1.00 93.69 206 CYS A N 1
ATOM 1625 C CA . CYS A 1 206 ? -0.356 0.223 -7.740 1.00 93.69 206 CYS A CA 1
ATOM 1626 C C . CYS A 1 206 ? -1.686 0.910 -8.062 1.00 93.69 206 CYS A C 1
ATOM 1628 O O . CYS A 1 206 ? -2.690 0.660 -7.387 1.00 93.69 206 CYS A O 1
ATOM 1630 N N . VAL A 1 207 ? -1.683 1.802 -9.052 1.00 93.62 207 VAL A N 1
ATOM 1631 C CA . VAL A 1 207 ? -2.852 2.605 -9.443 1.00 93.62 207 VAL A CA 1
ATOM 1632 C C . VAL A 1 207 ? -3.906 1.709 -10.091 1.00 93.62 207 VAL A C 1
ATOM 1634 O O . VAL A 1 207 ? -3.583 0.922 -10.980 1.00 93.62 207 VAL A O 1
ATOM 1637 N N . GLN A 1 208 ? -5.169 1.839 -9.683 1.00 92.69 208 GLN A N 1
ATOM 1638 C CA . GLN A 1 208 ? -6.277 1.182 -10.373 1.00 92.69 208 GLN A CA 1
ATOM 1639 C C . GLN A 1 208 ? -6.609 1.933 -11.664 1.00 92.69 208 GLN A C 1
ATOM 1641 O O . GLN A 1 208 ? -6.795 3.149 -11.672 1.00 92.69 208 GLN A O 1
ATOM 1646 N N . LYS A 1 209 ? -6.761 1.189 -12.757 1.00 89.12 209 LYS A N 1
ATOM 1647 C CA . LYS A 1 209 ? -7.400 1.687 -13.968 1.00 89.12 209 LYS A CA 1
ATOM 1648 C C . LYS A 1 209 ? -8.888 1.904 -13.693 1.00 89.12 209 LYS A C 1
ATOM 1650 O O . LYS A 1 209 ? -9.623 0.955 -13.434 1.00 89.12 209 LYS A O 1
ATOM 1655 N N . ASN A 1 210 ? -9.327 3.156 -13.715 1.00 77.06 210 ASN A N 1
ATOM 1656 C CA . ASN A 1 210 ? -10.731 3.484 -13.516 1.00 77.06 210 ASN A CA 1
ATOM 1657 C C . ASN A 1 210 ? -11.463 3.477 -14.866 1.00 77.06 210 ASN A C 1
ATOM 1659 O O . ASN A 1 210 ? -11.423 4.461 -15.597 1.00 77.06 210 ASN A O 1
ATOM 1663 N N . ASP A 1 211 ? -12.145 2.378 -15.195 1.00 59.06 211 ASP A N 1
ATOM 1664 C CA . ASP A 1 211 ? -12.915 2.258 -16.444 1.00 59.06 211 ASP A CA 1
ATOM 1665 C C . ASP A 1 211 ?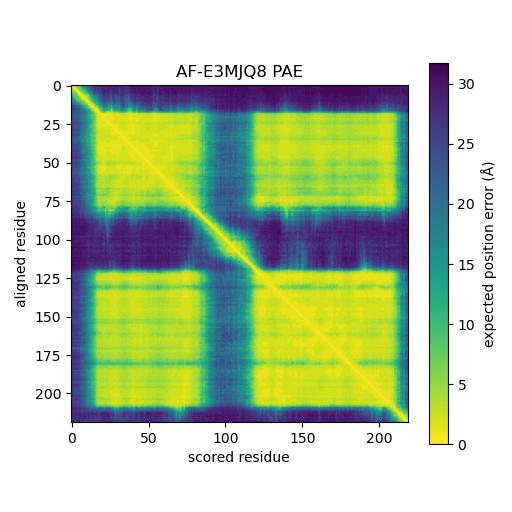 -14.162 3.173 -16.482 1.00 59.06 211 ASP A C 1
ATOM 1667 O O . ASP A 1 211 ? -14.780 3.330 -17.533 1.00 59.06 211 ASP A O 1
ATOM 1671 N N . LYS A 1 212 ? -14.549 3.796 -15.353 1.00 50.78 212 LYS A N 1
ATOM 1672 C CA . LYS A 1 212 ? -15.722 4.689 -15.257 1.00 50.78 212 LYS A CA 1
ATOM 1673 C C . LYS A 1 212 ? -15.442 6.144 -15.642 1.00 50.78 212 LYS A C 1
ATOM 1675 O O . LYS A 1 212 ? -16.367 6.949 -15.648 1.00 50.78 212 LYS A O 1
ATOM 1680 N N . VAL A 1 213 ? -14.198 6.488 -15.967 1.00 47.62 213 VAL A N 1
ATOM 1681 C CA . VAL A 1 213 ? -13.832 7.804 -16.498 1.00 47.62 213 VAL A CA 1
ATOM 1682 C C . VAL A 1 213 ? -13.019 7.562 -17.758 1.00 47.62 213 VAL A C 1
ATOM 1684 O O . VAL A 1 213 ? -11.861 7.161 -17.684 1.00 47.62 213 VAL A O 1
ATOM 1687 N N . ASN A 1 214 ? -13.631 7.773 -18.922 1.00 39.88 214 ASN A N 1
ATOM 1688 C CA . ASN A 1 214 ? -12.893 7.812 -20.175 1.00 39.88 214 ASN A CA 1
ATOM 1689 C C . ASN A 1 214 ? -12.128 9.150 -20.229 1.00 39.88 214 ASN A C 1
ATOM 1691 O O . ASN A 1 214 ? -12.773 10.193 -20.281 1.00 39.88 214 ASN A O 1
ATOM 1695 N N . PRO A 1 215 ? -10.783 9.175 -20.258 1.00 45.09 215 PRO A N 1
ATOM 1696 C CA . PRO A 1 215 ? -10.029 10.428 -20.375 1.00 45.09 215 PRO A CA 1
ATOM 1697 C C . PRO A 1 215 ? -10.253 11.156 -21.713 1.00 45.09 215 PRO A C 1
ATOM 1699 O O . PRO A 1 215 ? -9.801 12.286 -21.872 1.00 45.09 215 PRO A O 1
ATOM 1702 N N . TRP A 1 216 ? -10.923 10.508 -22.675 1.00 40.62 216 TRP A N 1
ATOM 1703 C CA . TRP A 1 216 ? -11.220 11.027 -24.012 1.00 40.62 216 TRP A CA 1
ATOM 1704 C C . TRP A 1 216 ? -12.702 11.327 -24.247 1.00 40.62 216 TRP A C 1
ATOM 1706 O O . TRP A 1 216 ? -13.068 11.685 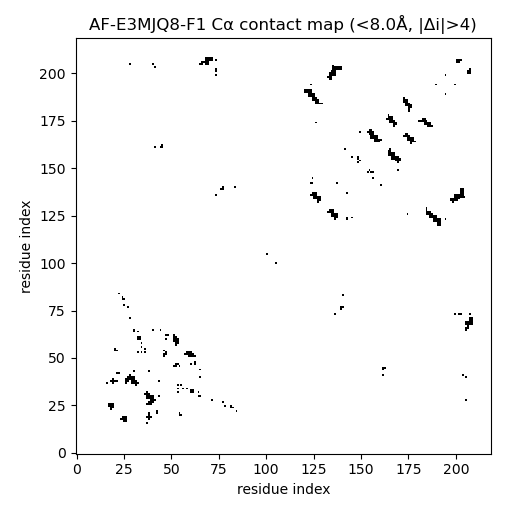-25.366 1.00 40.62 216 TRP A O 1
ATOM 1716 N N . SER A 1 217 ? -13.569 11.187 -23.239 1.00 40.59 217 SER A N 1
ATOM 1717 C CA . SER A 1 217 ? -14.911 11.765 -23.333 1.00 40.59 217 SER A CA 1
ATOM 1718 C C . SER A 1 217 ? -14.808 13.255 -23.029 1.00 40.59 217 SER A C 1
ATOM 1720 O O . SER A 1 217 ? -14.921 13.681 -21.883 1.00 40.59 217 SER A O 1
ATOM 1722 N N . VAL A 1 218 ? -14.519 14.028 -24.071 1.00 38.28 218 VAL A N 1
ATOM 1723 C CA . VAL A 1 218 ? -14.941 15.425 -24.134 1.00 38.28 218 VAL A CA 1
ATOM 1724 C C . VAL A 1 218 ? -16.454 15.416 -24.346 1.00 38.28 218 VAL A C 1
ATOM 1726 O O . VAL A 1 218 ? -16.918 14.885 -25.357 1.00 38.28 218 VAL A O 1
ATOM 1729 N N . ASP A 1 219 ? -17.196 15.919 -23.360 1.00 40.81 219 ASP A N 1
ATOM 1730 C CA . ASP A 1 219 ? -18.565 16.404 -23.573 1.00 40.81 219 ASP A CA 1
ATOM 1731 C C . ASP A 1 219 ? -18.559 17.604 -24.538 1.00 40.81 219 ASP A C 1
ATOM 1733 O O . ASP A 1 219 ? -17.595 18.410 -24.479 1.00 40.81 219 ASP A O 1
#

Organism: Caenorhabditis remanei (NCBI:txid31234)

Mean predicted aligned error: 12.4 Å

InterPro domains:
  IPR001841 Zinc finger, RING-type [PS50089] (20-58)
  IPR001841 Zinc finger, RING-type [SM00184] (20-57)
  IPR004170 WWE domain [PF02825] (124-189)
  IPR004170 WWE domain [PS50918] (111-189)
  IPR013083 Zinc finger, RING/FYVE/PHD-type [G3DSA:3.30.40.10] (4-113)
  IPR018123 WWE domain, subgroup [SM00678] (120-197)
  IPR033509 E3 ubiquitin-protein ligase RNF146 [PTHR13417] (13-212)
  IPR037197 WWE domain superfamily [G3DSA:3.30.720.50] (119-207)
  IPR037197 WWE domain superfamily [SSF117839] (116-197)

Nearest PDB structures (foldseek):
  4qpl-assembly2_C  TM=8.037E-01  e=1.897E-10  Mus musculus
  3v3l-assembly1_A  TM=9.283E-01  e=1.359E-05  Homo sapiens
  6miw-assembly1_A  TM=9.282E-01  e=1.525E-04  Homo sapiens
  1ujr-assembly1_A  TM=7.021E-01  e=2.643E-05  Mus musculus
  5din-assembly1_A  TM=8.541E-01  e=3.751E-03  Homo sapiens

Sequence (219 aa):
MASSSDARPPSNATPLDEECAICFGEIILRCTLACKHQFCFDCSKTWLLQAGNCPVCRGEADVNILNEPQQLNLKMGLPKGRKRAHDTQSGEEDDMEDVKPNVEELKAAMAKKKFVSTTNAKIFWLYETKTGGAWWRFSLLNEEPLEEAFKANLGTLDMEILGRMYTINFTEMTQRQKQYPDIVRNVKRVDEEEYDQLTIIGIGGCVQKNDKVNPWSVD

pLDDT: mean 80.12, std 21.49, range [34.97, 98.5]

Secondary structure (DSSP, 8-state):
-------PPPP---GGGSEETTTTEEPSSEEE-TT--EEEHHHHHHHHHHH-B-TTT--B--GGGGGS-B---TTPPPPTT---TT----------------HHHHHHHHHHS----------EEEEE-TTSS-EEEPPHHHHHHHHHHHHTT-SEEEEEETTEEEEEETTTTEEEETTEEEEEEEEEEE-HHHHTTS-EEEETTEEB--TTS-TT---

Foldseek 3Di:
DCDDDPPPPDDPDDPVLQAAPQQRHGADCWQAWPVRDIHHLLSCLLCCVPQQADPPPRHGTDNCSLVDADADDLLDADDPPDDDSPPPDPPDPDPDPPPPDDPVVVVVVVVPPPPPPPPPFDKWKWKADPVGQAIETEANVVVVVVVVCVVVVPQWDWDDQSNWIWIQGPVQQWIATPVGRVDIIHMDIDTPVVVVVGHYQYYSSNGHDDPPDDPPPDD